Protein 5TK2 (pdb70)

Sequence (347 aa):
KVIEVELNDDYFNPNVITIPINESTTLLLKNKGKSEEHTFTIKKLGIDVVVESGKEKNITVKPKSAGTYELICRRYHLLKKGEGKVIVKAKVIEVELNDDYFNPNVITIPINESTTLLLKNKGKSEEHTFTIKKLGIDVVVESGKEKNITTVKPKSAGTYELICRRYHLLKGEGKVIVKAKVIEVELNDDYFNPNVITIPINESTTLLLKNKGKSEHTFTIKKLGIDVVVEESGKEKNITVKPKSAGTYELICRYHLLKGEGKVIVKAKVIEVELNDDYFNPNVITIPINESTTLLLKNKGKSEHTFTIKKLGIDVVVESGKEKNITVKPKSAGTYELICRYHLLKGEGKVIVK

Foldseek 3Di:
DEDEWEQEVHAIVVQEAEDEAQDKYKYKYAHQYQQKWWWDFPVQPDIGTAHHRGIDIDIGHHHDFDKTWIWTPPDDPPTGGIYTYD/DAEAEWECEVHDIVVQEAEDEAQDKYKYKYAHCYQDWWWWDFPVQPDIGIAHHRGIDIDIGHHHDFDKTWIWTPPDDPPITGIYGYD/DAEAEWECEVHAIVVLEAEDEAQDKYKYKYAHQYQDWWWWDFPVQVDIGIAHHGDIDIDMGHHHDFDKTWIWTPPDDPPTTGIYGYD/DEEAEWECEVHDIVVQEAEDEAQDKYKYKYAYQYQQKWWWDFVVQPDIDIAHHGGIDIDIGHHHDFDKTWIWTPPDDPDTTGIYGYD

Solvent-accessible surface area: 18772 Å² total

B-factor: 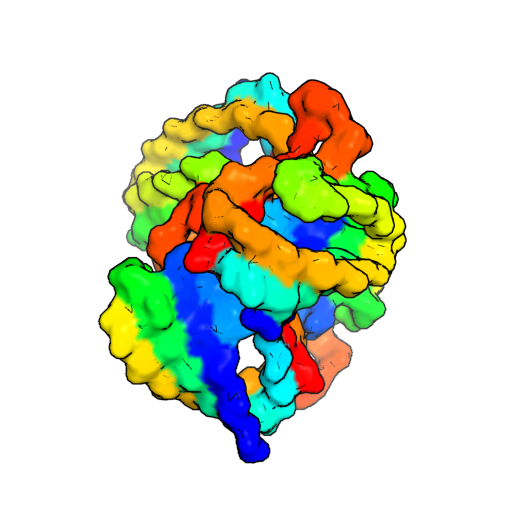mean 21.77, std 8.5, range [4.86, 76.92]

Secondary structure (DSSP, 8-state):
-EEEEEEETTEEESSEEEE-TTS-EEEEEEE-SSS-EEEEEGGGTEEEEE-TT-EEEEEE---S-EEEEEB-SS-SS---EEEEE-/--EEEEEEETTEEESSEEEE-TTS-EEEEEEE-SSS-EEEEEGGGTEEEEE-TT-EEEEEE---S-EEEEEB-SS-SS---EEEEE-/-EEEEEEEETTEEESSEEEE-TTS-EEEEEEE-SSS-EEEEEGGGTEEEEE-TT-EEEEEE---S-EEEEEB-SS-SS---EEEEE-/--EEEEEEETTEEESSEEEE-TTS-EEEEEEE-SSS-EEEEEGGGTEEEEE-TT-EEEEEE---S-EEEEEB-SS-SS---EEEEE-

Radius of gyration: 22.0 Å; Cα contacts (8 Å, |Δi|>4): 933; chains: 4; bounding box: 38×60×55 Å

Nearest PDB structures (foldseek):
  5tk2-assembly3_C  TM=1.006E+00  e=3.592E-17  Bacillus anthracis str. Ames
  4hcf-assembly2_B  TM=9.822E-01  e=1.588E-16  Bacillus anthracis str. Ames
  1iby-assembly1_C  TM=9.133E-01  e=2.620E-07  Nitrosomonas europaea
  4f2f-assembly1_A  TM=8.294E-01  e=5.121E-06  Streptococcus pneumoniae D39
  7paz-assembly1_A  TM=6.916E-01  e=3.865E-05  Alcaligenes faecalis

InterPro domains:
  IPR008972 Cupredoxin [G3DSA:2.60.40.420] (30-129)
  IPR008972 Cupredoxin [SSF49503] (36-129)
  IPR028096 EfeO-type cupredoxin-like domain [PF13473] (20-128)
  IPR050845 Copper-binding electron transfer protein [PTHR38439] (11-89)

Structure (mmCIF, N/CA/C/O backbone):
data_5TK2
#
_entry.id   5TK2
#
_cell.length_a   65.226
_cell.length_b   58.023
_cell.length_c   108.796
_cell.angle_alpha   90.00
_cell.angle_beta   90.00
_cell.angle_gamma   90.00
#
_symmetry.space_group_name_H-M   'C 1 2 1'
#
loop_
_entity.id
_entity.type
_entity.pdbx_description
1 polymer 'Cytochrome B'
2 non-polymer 'CADMIUM ION'
3 non-polymer D-MALATE
4 non-polymer 1,2-ETHANEDIOL
5 non-polymer 'FORMIC ACID'
6 water water
#
loop_
_atom_site.group_PDB
_atom_site.id
_atom_site.type_symbol
_atom_site.label_atom_id
_atom_site.label_alt_id
_atom_site.label_comp_id
_atom_site.label_asym_id
_atom_site.label_entity_id
_atom_site.label_seq_id
_atom_site.pdbx_PDB_ins_code
_atom_site.Cartn_x
_atom_site.Cartn_y
_atom_site.Cartn_z
_atom_site.occupancy
_atom_site.B_iso_or_equiv
_atom_site.auth_seq_id
_atom_site.auth_comp_id
_atom_site.auth_asym_id
_atom_site.auth_atom_id
_atom_site.pdbx_PDB_model_num
ATOM 1 N N . LYS A 1 14 ? 5.625 16.878 0.594 1.00 32.15 42 LYS A N 1
ATOM 2 C CA . LYS A 1 14 ? 5.958 15.425 0.626 1.00 32.12 42 LYS A CA 1
ATOM 3 C C . LYS A 1 14 ? 5.017 14.642 1.537 1.00 27.80 42 LYS A C 1
ATOM 4 O O . LYS A 1 14 ? 4.401 15.189 2.469 1.00 25.47 42 LYS A O 1
ATOM 10 N N . VAL A 1 15 ? 4.925 13.352 1.246 1.00 29.90 43 VAL A N 1
ATOM 11 C CA . VAL A 1 15 ? 3.978 12.465 1.891 1.00 21.92 43 VAL A CA 1
ATOM 12 C C . VAL A 1 15 ? 4.749 11.330 2.551 1.00 22.19 43 VAL A C 1
ATOM 13 O O . VAL A 1 15 ? 5.628 10.724 1.930 1.00 27.13 43 VAL A O 1
ATOM 17 N N . ILE A 1 16 ? 4.419 11.071 3.812 1.00 20.31 44 ILE A N 1
ATOM 18 C CA . ILE A 1 16 ? 4.933 9.918 4.540 1.00 22.90 44 ILE A CA 1
ATOM 19 C C . ILE A 1 16 ? 3.708 9.124 4.978 1.00 22.37 44 ILE A C 1
ATOM 20 O O . ILE A 1 16 ? 2.821 9.667 5.642 1.00 23.75 44 ILE A O 1
ATOM 25 N N . GLU A 1 17 ? 3.635 7.854 4.594 1.00 21.96 45 GLU A N 1
ATOM 26 C CA . GLU A 1 17 ? 2.508 7.007 5.003 1.00 19.92 45 GLU A CA 1
ATOM 27 C C . GLU A 1 17 ? 2.813 6.310 6.311 1.00 17.83 45 GLU A C 1
ATOM 28 O O . GLU A 1 17 ? 3.943 5.870 6.540 1.00 18.64 45 GLU A O 1
ATOM 34 N N . VAL A 1 18 ? 1.791 6.210 7.157 1.00 16.45 46 VAL A N 1
ATOM 35 C CA . VAL A 1 18 ? 1.879 5.461 8.396 1.00 16.43 46 VAL A CA 1
ATOM 36 C C . VAL A 1 18 ? 0.685 4.522 8.480 1.00 13.30 46 VAL A C 1
ATOM 37 O O . VAL A 1 18 ? -0.455 4.946 8.410 1.00 15.32 46 VAL A O 1
ATOM 41 N N . GLU A 1 19 ? 0.981 3.236 8.596 1.00 14.38 47 GLU A N 1
ATOM 42 C CA . GLU A 1 19 ? -0.019 2.211 8.850 1.00 14.92 47 GLU A CA 1
ATOM 43 C C . GLU A 1 19 ? -0.287 2.120 10.365 1.00 15.47 47 GLU A C 1
ATOM 44 O O . GLU A 1 19 ? 0.654 2.065 11.181 1.00 14.95 47 GLU A O 1
ATOM 50 N N . LEU A 1 20 ? -1.568 2.094 10.742 1.00 14.55 48 LEU A N 1
ATOM 51 C CA . LEU A 1 20 ? -1.990 1.732 12.091 1.00 13.31 48 LEU A CA 1
ATOM 52 C C . LEU A 1 20 ? -2.591 0.325 12.027 1.00 13.76 48 LEU A C 1
ATOM 53 O O . LEU A 1 20 ? -3.456 0.063 11.202 1.00 16.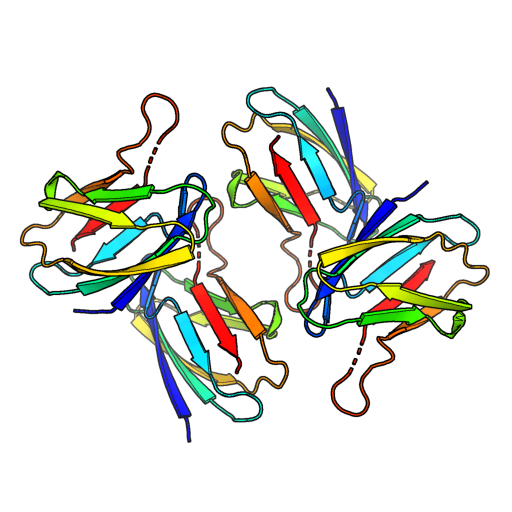24 48 LEU A O 1
ATOM 58 N N . ASN A 1 21 ? -2.126 -0.594 12.860 1.00 15.33 49 ASN A N 1
ATOM 59 C CA . ASN A 1 21 ? -2.722 -1.926 12.857 1.00 14.82 49 ASN A CA 1
ATOM 60 C C . ASN A 1 21 ? -2.858 -2.399 14.292 1.00 15.21 49 ASN A C 1
ATOM 61 O O . ASN A 1 21 ? -2.608 -1.638 15.224 1.00 15.01 49 ASN A O 1
ATOM 66 N N . ASP A 1 22 ? -3.324 -3.622 14.480 1.00 14.84 50 ASP A N 1
ATOM 67 C CA . ASP A 1 22 ? -3.578 -4.130 15.824 1.00 15.25 50 ASP A CA 1
ATOM 68 C C . ASP A 1 22 ? -2.328 -4.861 16.353 1.00 14.98 50 ASP A C 1
ATOM 69 O O . ASP A 1 22 ? -2.080 -5.971 15.928 1.00 18.52 50 ASP A O 1
ATOM 74 N N . ASP A 1 23 ? -1.530 -4.316 17.287 1.00 15.34 51 ASP A N 1
ATOM 75 C CA . ASP A 1 23 ? -1.594 -2.997 17.914 1.00 15.21 51 ASP A CA 1
ATOM 76 C C . ASP A 1 23 ? -0.214 -2.335 17.734 1.00 15.56 51 ASP A C 1
ATOM 77 O O . ASP A 1 23 ? 0.657 -2.406 18.629 1.00 17.07 51 ASP A O 1
ATOM 82 N N . TYR A 1 24 ? 0.006 -1.742 16.561 1.00 14.13 52 TYR A N 1
ATOM 83 C CA . TYR A 1 24 ? 1.287 -1.149 16.249 1.00 14.10 52 TYR A CA 1
ATOM 84 C C . TYR A 1 24 ? 1.191 -0.087 15.163 1.00 14.64 52 TYR A C 1
ATOM 85 O O . TYR A 1 24 ? 0.219 -0.037 14.404 1.00 15.37 52 TYR A O 1
ATOM 94 N N . PHE A 1 25 ? 2.241 0.724 15.078 1.00 13.69 53 PHE A N 1
ATOM 95 C CA . PHE A 1 25 ? 2.426 1.695 14.003 1.00 14.40 53 PHE A CA 1
ATOM 96 C C . PHE A 1 25 ? 3.516 1.174 13.083 1.00 14.43 53 PHE A C 1
ATOM 97 O O . PHE A 1 25 ? 4.527 0.627 13.538 1.00 14.57 53 PHE A O 1
ATOM 105 N N . ASN A 1 26 ? 3.317 1.343 11.787 1.00 14.77 54 ASN A N 1
ATOM 106 C CA . ASN A 1 26 ? 4.269 0.885 10.782 1.00 14.60 54 ASN A CA 1
ATOM 107 C C . ASN A 1 26 ? 4.401 1.932 9.684 1.00 15.15 54 ASN A C 1
ATOM 108 O O . ASN A 1 26 ? 3.450 2.139 8.949 1.00 19.31 54 ASN A O 1
ATOM 113 N N . PRO A 1 27 ? 5.554 2.617 9.593 1.00 15.35 55 PRO A N 1
ATOM 114 C CA . PRO A 1 27 ? 6.762 2.466 10.426 1.00 16.05 55 PRO A CA 1
ATOM 115 C C . PRO A 1 27 ? 6.571 2.878 11.879 1.00 15.69 55 PRO A C 1
ATOM 116 O O . PRO A 1 27 ? 5.739 3.734 12.183 1.00 16.38 55 PRO A O 1
ATOM 120 N N . ASN A 1 28 ? 7.355 2.282 12.768 1.00 16.32 56 ASN A N 1
ATOM 121 C CA . ASN A 1 28 ? 7.325 2.702 14.168 1.00 15.34 56 ASN A CA 1
ATOM 122 C C . ASN A 1 28 ? 8.297 3.821 14.532 1.00 15.89 56 ASN A C 1
ATOM 123 O O . ASN A 1 28 ? 8.266 4.311 15.651 1.00 17.46 56 ASN A O 1
ATOM 128 N N . VAL A 1 29 ? 9.128 4.221 13.574 1.00 16.46 57 VAL A N 1
ATOM 129 C CA . VAL A 1 29 ? 9.945 5.422 13.663 1.00 16.51 57 VAL A CA 1
ATOM 130 C C . VAL A 1 29 ? 9.816 6.179 12.358 1.00 16.23 57 VAL A C 1
ATOM 131 O O . VAL A 1 29 ? 10.143 5.648 11.292 1.00 21.10 57 VAL A O 1
ATOM 135 N N . ILE A 1 30 ? 9.327 7.408 12.464 1.00 16.99 58 ILE A N 1
ATOM 136 C CA . ILE A 1 30 ? 9.163 8.316 11.340 1.00 20.62 58 ILE A CA 1
ATOM 137 C C . ILE A 1 30 ? 10.075 9.513 11.505 1.00 17.05 58 ILE A C 1
ATOM 138 O O . ILE A 1 30 ? 10.299 9.969 12.609 1.00 19.68 58 ILE A O 1
ATOM 143 N N . THR A 1 31 ? 10.534 10.058 10.387 1.00 18.49 59 THR A N 1
ATOM 144 C CA . THR A 1 31 ? 11.366 11.245 10.401 1.00 20.25 59 THR A CA 1
ATOM 145 C C . THR A 1 31 ? 10.754 12.279 9.486 1.00 21.93 59 THR A C 1
ATOM 146 O O . THR A 1 31 ? 10.542 12.005 8.301 1.00 21.58 59 THR A O 1
ATOM 150 N N . ILE A 1 32 ? 10.493 13.469 10.025 1.00 22.38 60 ILE A N 1
ATOM 151 C CA . ILE A 1 32 ? 9.852 14.528 9.254 1.00 21.91 60 ILE A CA 1
ATOM 152 C C . ILE A 1 32 ? 10.715 15.793 9.258 1.00 20.33 60 ILE A C 1
ATOM 153 O O . ILE A 1 32 ? 11.378 16.102 10.261 1.00 20.42 60 ILE A O 1
ATOM 158 N N . PRO A 1 33 ? 10.734 16.513 8.126 1.00 25.44 61 PRO A N 1
ATOM 159 C CA . PRO A 1 33 ? 11.515 17.742 8.029 1.00 27.38 61 PRO A CA 1
ATOM 160 C C . PRO A 1 33 ? 10.975 18.877 8.879 1.00 24.89 61 PRO A C 1
ATOM 161 O O . PRO A 1 33 ? 9.763 19.081 8.957 1.00 27.89 61 PRO A O 1
ATOM 165 N N . ILE A 1 34 ? 11.891 19.609 9.504 1.00 29.14 62 ILE A N 1
ATOM 166 C CA . ILE A 1 34 ? 11.551 20.783 10.283 1.00 27.00 62 ILE A CA 1
ATOM 167 C C . ILE A 1 34 ? 11.155 21.929 9.347 1.00 28.07 62 ILE A C 1
ATOM 168 O O . ILE A 1 34 ? 11.683 22.042 8.239 1.00 31.24 62 ILE A O 1
ATOM 173 N N . ASN A 1 35 ? 10.206 22.756 9.789 1.00 32.39 63 ASN A N 1
ATOM 174 C CA . ASN A 1 35 ? 9.799 23.988 9.073 1.00 28.46 63 ASN A CA 1
ATOM 175 C C . ASN A 1 35 ? 9.289 23.800 7.621 1.00 26.80 63 ASN A C 1
ATOM 176 O O . ASN A 1 35 ? 9.440 24.643 6.770 1.00 47.18 63 ASN A O 1
ATOM 181 N N . GLU A 1 36 ? 8.679 22.633 7.409 1.00 29.39 64 GLU A N 1
ATOM 182 C CA . GLU A 1 36 ? 8.051 22.274 6.145 1.00 32.85 64 GLU A CA 1
ATOM 183 C C . GLU A 1 36 ? 6.799 21.481 6.475 1.00 28.77 64 GLU A C 1
ATOM 184 O O . GLU A 1 36 ? 6.741 20.792 7.498 1.00 28.51 64 GLU A O 1
ATOM 190 N N . SER A 1 37 ? 5.802 21.570 5.606 1.00 29.32 65 SER A N 1
ATOM 191 C CA . SER A 1 37 ? 4.585 20.800 5.787 1.00 29.23 65 SER A CA 1
ATOM 192 C C . SER A 1 37 ? 4.809 19.408 5.230 1.00 31.97 65 SER A C 1
ATOM 193 O O . SER A 1 37 ? 5.113 19.252 4.048 1.00 36.45 65 SER A O 1
ATOM 196 N N . THR A 1 38 ? 4.686 18.406 6.095 1.00 30.12 66 THR A N 1
ATOM 197 C CA . THR A 1 38 ? 4.703 17.016 5.676 1.00 29.73 66 THR A CA 1
ATOM 198 C C . THR A 1 38 ? 3.293 16.470 5.823 1.00 29.34 66 THR A C 1
ATOM 199 O O . THR A 1 38 ? 2.657 16.669 6.855 1.00 32.58 66 THR A O 1
ATOM 203 N N . THR A 1 39 ? 2.805 15.792 4.786 1.00 27.19 67 THR A N 1
ATOM 204 C CA . THR A 1 39 ? 1.494 15.173 4.842 1.00 24.65 67 THR A CA 1
ATOM 205 C C . THR A 1 39 ? 1.682 13.741 5.302 1.00 21.26 67 THR A C 1
ATOM 206 O O . THR A 1 39 ? 2.444 12.982 4.687 1.00 21.69 67 THR A O 1
ATOM 210 N N . LEU A 1 40 ? 1.013 13.399 6.404 1.00 21.68 68 LEU A N 1
ATOM 211 C CA . LEU A 1 40 ? 0.974 12.040 6.924 1.00 21.36 68 LEU A CA 1
ATOM 212 C C . LEU A 1 40 ? -0.317 11.375 6.492 1.00 21.12 68 LEU A C 1
ATOM 213 O O . LEU A 1 40 ? -1.406 11.818 6.856 1.00 23.27 68 LEU A O 1
ATOM 218 N N . LEU A 1 41 ? -0.190 10.319 5.701 1.00 19.65 69 LEU A N 1
ATOM 219 C CA . LEU A 1 41 ? -1.343 9.549 5.255 1.00 18.86 69 LEU A CA 1
ATOM 220 C C . LEU A 1 41 ? -1.509 8.356 6.190 1.00 18.07 69 LEU A C 1
ATOM 221 O O . LEU A 1 41 ? -0.718 7.418 6.155 1.00 18.66 69 LEU A O 1
ATOM 226 N N . LEU A 1 42 ? -2.529 8.435 7.042 1.00 16.73 70 LEU A N 1
ATOM 227 C CA . LEU A 1 42 ? -2.761 7.467 8.113 1.00 17.21 70 LEU A CA 1
ATOM 228 C C . LEU A 1 42 ? -3.755 6.413 7.659 1.00 17.14 70 LEU A C 1
ATOM 229 O O . LEU A 1 42 ? -4.862 6.760 7.268 1.00 23.07 70 LEU A O 1
ATOM 234 N N . LYS A 1 43 ? -3.364 5.144 7.682 1.00 16.39 71 LYS A N 1
ATOM 235 C CA . LYS A 1 43 ? -4.234 4.077 7.193 1.00 17.75 71 LYS A CA 1
ATOM 236 C C . LYS A 1 43 ? -4.441 3.044 8.281 1.00 17.16 71 LYS A C 1
ATOM 237 O O . LYS A 1 43 ? -3.471 2.382 8.676 1.00 16.29 71 LYS A O 1
ATOM 243 N N . ASN A 1 44 ? -5.676 2.910 8.773 1.00 17.40 72 ASN A N 1
ATOM 244 C CA . ASN A 1 44 ? -5.969 1.894 9.788 1.00 16.28 72 ASN A CA 1
ATOM 245 C C . ASN A 1 44 ? -6.390 0.581 9.138 1.00 16.99 72 ASN A C 1
ATOM 246 O O . ASN A 1 44 ? -7.562 0.368 8.795 1.00 18.15 72 ASN A O 1
ATOM 251 N N . LYS A 1 45 ? -5.394 -0.292 8.990 1.00 17.89 73 LYS A N 1
ATOM 252 C CA . LYS A 1 45 ? -5.539 -1.611 8.385 1.00 18.19 73 LYS A CA 1
ATOM 253 C C . LYS A 1 45 ? -5.855 -2.722 9.382 1.00 19.41 73 LYS A C 1
ATOM 254 O O . LYS A 1 45 ? -5.993 -3.876 8.985 1.00 25.58 73 LYS A O 1
ATOM 260 N N . GLY A 1 46 ? -5.993 -2.373 10.664 1.00 18.45 74 GLY A N 1
ATOM 261 C CA . GLY A 1 46 ? -6.437 -3.326 11.673 1.00 20.17 74 GLY A CA 1
ATOM 262 C C . GLY A 1 46 ? -7.943 -3.424 11.759 1.00 18.26 74 GLY A C 1
ATOM 263 O O . GLY A 1 46 ? -8.665 -2.743 11.029 1.00 18.90 74 GLY A O 1
ATOM 264 N N . LYS A 1 47 ? -8.407 -4.278 12.668 1.00 18.15 75 LYS A N 1
ATOM 265 C CA . LYS A 1 47 ? -9.830 -4.517 12.891 1.00 20.08 75 LYS A CA 1
ATOM 266 C C . LYS A 1 47 ? -10.381 -3.668 14.038 1.00 16.53 75 LYS A C 1
ATOM 267 O O . LYS A 1 47 ? -11.595 -3.537 14.180 1.00 18.20 75 LYS A O 1
ATOM 273 N N . SER A 1 48 ? -9.489 -3.103 14.855 1.00 16.67 76 SER A N 1
ATOM 274 C CA . SER A 1 48 ? -9.869 -2.239 15.966 1.00 15.72 76 SER A CA 1
ATOM 275 C C . SER A 1 48 ? -9.741 -0.776 15.586 1.00 14.99 76 SER A C 1
ATOM 276 O O . SER A 1 48 ? -9.035 -0.431 14.644 1.00 16.30 76 SER A O 1
ATOM 279 N N A GLU A 1 49 ? -10.445 0.074 16.322 0.60 15.40 77 GLU A N 1
ATOM 280 N N B GLU A 1 49 ? -10.450 0.083 16.312 0.40 15.45 77 GLU A N 1
ATOM 281 C CA A GLU A 1 49 ? -10.237 1.516 16.259 0.60 15.13 77 GLU A CA 1
ATOM 282 C CA B GLU A 1 49 ? -10.226 1.520 16.233 0.40 15.28 77 GLU A CA 1
ATOM 283 C C A GLU A 1 49 ? -8.868 1.856 16.847 0.60 14.99 77 GLU A C 1
ATOM 284 C C B GLU A 1 49 ? -8.875 1.863 16.849 0.40 15.00 77 GLU A C 1
ATOM 285 O O A GLU A 1 49 ? -8.429 1.209 17.805 0.60 16.58 77 GLU A O 1
ATOM 286 O O B GLU A 1 49 ? -8.452 1.224 17.815 0.40 16.56 77 GLU A O 1
ATOM 297 N N . HIS A 1 50 ? -8.209 2.874 16.300 1.00 13.74 78 HIS A N 1
ATOM 298 C CA . HIS A 1 50 ? -6.930 3.349 16.845 1.00 12.06 78 HIS A CA 1
ATOM 299 C C . HIS A 1 50 ? -6.867 4.872 16.808 1.00 13.16 78 HIS A C 1
ATOM 300 O O . HIS A 1 50 ? -7.662 5.536 16.125 1.00 15.16 78 HIS A O 1
ATOM 307 N N . THR A 1 51 ? -5.905 5.413 17.552 1.00 14.71 79 THR A N 1
ATOM 308 C CA . THR A 1 51 ? -5.551 6.817 17.463 1.00 13.14 79 THR A CA 1
ATOM 309 C C . THR A 1 51 ? -4.104 7.010 17.041 1.00 13.12 79 THR A C 1
ATOM 310 O O . THR A 1 51 ? -3.268 6.099 17.164 1.00 11.50 79 THR A O 1
ATOM 314 N N . PHE A 1 52 ? -3.847 8.197 16.487 1.00 12.21 80 PHE A N 1
ATOM 315 C CA . PHE A 1 52 ? -2.505 8.652 16.111 1.00 13.10 80 PHE A CA 1
ATOM 316 C C . PHE A 1 52 ? -2.265 9.945 16.882 1.00 12.46 80 PHE A C 1
ATOM 317 O O . PHE A 1 52 ? -2.797 10.995 16.530 1.00 14.13 80 PHE A O 1
ATOM 325 N N . THR A 1 53 ? -1.545 9.825 18.000 1.00 12.41 81 THR A N 1
ATOM 326 C CA . THR A 1 53 ? -1.439 10.884 18.996 1.00 12.40 81 THR A CA 1
ATOM 327 C C . THR A 1 53 ? 0.027 11.222 19.289 1.00 11.90 81 THR A C 1
ATOM 328 O O . THR A 1 53 ? 0.810 10.329 19.636 1.00 14.54 81 THR A O 1
ATOM 332 N N . ILE A 1 54 ? 0.395 12.489 19.081 1.00 12.80 82 ILE A N 1
ATOM 333 C CA . ILE A 1 54 ? 1.755 12.986 19.304 1.00 13.09 82 ILE A CA 1
ATOM 334 C C . ILE A 1 54 ? 1.589 14.223 20.171 1.00 13.34 82 ILE A C 1
ATOM 335 O O . ILE A 1 54 ? 1.413 15.315 19.669 1.00 15.25 82 ILE A O 1
ATOM 340 N N . LYS A 1 55 ? 1.573 14.009 21.489 1.00 13.44 83 LYS A N 1
ATOM 341 C CA . LYS A 1 55 ? 1.193 15.048 22.420 1.00 14.43 83 LYS A CA 1
ATOM 342 C C . LYS A 1 55 ? 2.018 16.311 22.285 1.00 14.80 83 LYS A C 1
ATOM 343 O O . LYS A 1 55 ? 1.468 17.412 22.291 1.00 16.28 83 LYS A O 1
ATOM 349 N N . LYS A 1 56 ? 3.334 16.170 22.192 1.00 17.77 84 LYS A N 1
ATOM 350 C CA . LYS A 1 56 ? 4.208 17.347 22.129 1.00 17.86 84 LYS A CA 1
ATOM 351 C C . LYS A 1 56 ? 4.128 18.131 20.814 1.00 18.13 84 LYS A C 1
ATOM 352 O O . LYS A 1 56 ? 4.618 19.258 20.747 1.00 20.77 84 LYS A O 1
ATOM 358 N N . LEU A 1 57 ? 3.537 17.529 19.781 1.00 17.94 85 LEU A N 1
ATOM 359 C CA . LEU A 1 57 ? 3.253 18.218 18.529 1.00 16.76 85 LEU A CA 1
ATOM 360 C C . LEU A 1 57 ? 1.767 18.592 18.385 1.00 16.81 85 LEU A C 1
ATOM 361 O O . LEU A 1 57 ? 1.351 19.104 17.348 1.00 19.91 85 LEU A O 1
ATOM 366 N N . GLY A 1 58 ? 0.981 18.374 19.435 1.00 15.75 86 GLY A N 1
ATOM 367 C CA . GLY A 1 58 ? -0.444 18.740 19.420 1.00 16.15 86 GLY A CA 1
ATOM 368 C C . GLY A 1 58 ? -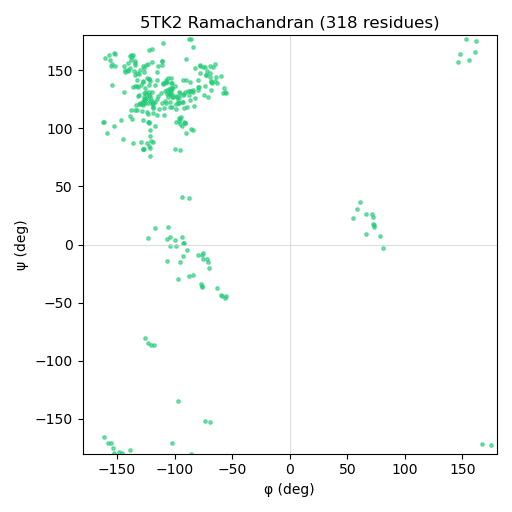1.297 17.954 18.443 1.00 14.14 86 GLY A C 1
ATOM 369 O O . GLY A 1 58 ? -2.318 18.443 17.971 1.00 15.29 86 GLY A O 1
ATOM 370 N N . ILE A 1 59 ? -0.857 16.743 18.131 1.00 14.90 87 ILE A N 1
ATOM 371 C CA . ILE A 1 59 ? -1.530 15.894 17.149 1.00 14.18 87 ILE A CA 1
ATOM 372 C C . ILE A 1 59 ? -2.315 14.797 17.878 1.00 14.40 87 ILE A C 1
ATOM 373 O O . ILE A 1 59 ? -1.777 14.137 18.781 1.00 13.79 87 ILE A O 1
ATOM 378 N N . ASP A 1 60 ? -3.597 14.642 17.530 1.00 13.72 88 ASP A N 1
ATOM 379 C CA . ASP A 1 60 ? -4.420 13.601 18.130 1.00 13.08 88 ASP A CA 1
ATOM 380 C C . ASP A 1 60 ? -5.599 13.311 17.205 1.00 12.29 88 ASP A C 1
ATOM 381 O O . ASP A 1 60 ? -6.602 14.018 17.214 1.00 14.09 88 ASP A O 1
ATOM 386 N N . VAL A 1 61 ? -5.431 12.279 16.389 1.00 14.89 89 VAL A N 1
ATOM 387 C CA . VAL A 1 61 ? -6.353 11.888 15.342 1.00 14.42 89 VAL A CA 1
ATOM 388 C C . VAL A 1 61 ? -6.927 10.512 15.672 1.00 14.20 89 VAL A C 1
ATOM 389 O O . VAL A 1 61 ? -6.210 9.631 16.121 1.00 16.50 89 VAL A O 1
ATOM 393 N N . VAL A 1 62 ? -8.211 10.333 15.377 1.00 16.89 90 VAL A N 1
ATOM 394 C CA . VAL A 1 62 ? -8.880 9.042 15.481 1.00 15.02 90 VAL A CA 1
ATOM 395 C C . VAL A 1 62 ? -9.034 8.448 14.076 1.00 16.51 90 VAL A C 1
ATOM 396 O O . VAL A 1 62 ? -9.409 9.178 13.166 1.00 18.74 90 VAL A O 1
ATOM 400 N N . VAL A 1 63 ? -8.737 7.155 13.894 1.00 14.75 91 VAL A N 1
ATOM 401 C CA . VAL A 1 63 ? -8.868 6.503 12.582 1.00 15.08 91 VAL A CA 1
ATOM 402 C C . VAL A 1 63 ? -9.646 5.205 12.734 1.00 16.12 91 VAL A C 1
ATOM 403 O O . VAL A 1 63 ? -9.257 4.300 13.472 1.00 15.06 91 VAL A O 1
ATOM 407 N N . GLU A 1 64 ? -10.763 5.116 12.027 1.00 17.88 92 GLU A N 1
ATOM 408 C CA . GLU A 1 64 ? -11.575 3.917 12.057 1.00 15.93 92 GLU A CA 1
ATOM 409 C C . GLU A 1 64 ? -10.943 2.764 11.270 1.00 16.69 92 GLU A C 1
ATOM 410 O O . GLU A 1 64 ? -10.184 2.978 10.323 1.00 18.33 92 GLU A O 1
ATOM 416 N N . SER A 1 65 ? -11.267 1.540 11.669 1.00 18.06 93 SER A N 1
ATOM 417 C CA . SER A 1 65 ? -10.756 0.361 10.977 1.00 19.66 93 SER A CA 1
ATOM 418 C C . SER A 1 65 ? -11.145 0.369 9.505 1.00 21.37 93 SER A C 1
ATOM 419 O O . SER A 1 65 ? -12.314 0.542 9.178 1.00 20.61 93 SER A O 1
ATOM 422 N N . GLY A 1 66 ? -10.155 0.142 8.649 1.00 22.29 94 GLY A N 1
ATOM 423 C CA . GLY A 1 66 ? -10.341 0.115 7.207 1.00 23.40 94 GLY A CA 1
ATOM 424 C C . GLY A 1 66 ? -10.551 1.486 6.594 1.00 22.49 94 GLY A C 1
ATOM 425 O O . GLY A 1 66 ? -11.010 1.596 5.456 1.00 23.95 94 GLY A O 1
ATOM 426 N N . LYS A 1 67 ? -10.204 2.533 7.345 1.00 21.85 95 LYS A N 1
ATOM 427 C CA . LYS A 1 67 ? -10.276 3.908 6.866 1.00 18.09 95 LYS A CA 1
ATOM 428 C C . LYS A 1 67 ? -8.915 4.594 6.889 1.00 17.60 95 LYS A C 1
ATOM 429 O O . LYS A 1 67 ? -7.947 4.074 7.450 1.00 18.98 95 LYS A O 1
ATOM 435 N N . GLU A 1 68 ? -8.870 5.760 6.244 1.00 19.41 96 GLU A N 1
ATOM 436 C CA . GLU A 1 68 ? -7.674 6.565 6.168 1.00 21.51 96 GLU A CA 1
ATOM 437 C C . GLU A 1 68 ? -7.975 8.051 6.301 1.00 20.14 96 GLU A C 1
ATOM 438 O O . GLU A 1 68 ? -9.048 8.538 5.921 1.00 23.58 96 GLU A O 1
ATOM 444 N N . LYS A 1 69 ? -7.005 8.764 6.860 1.00 24.56 97 LYS A N 1
ATOM 445 C CA . LYS A 1 69 ? -7.077 10.200 7.028 1.00 23.68 97 LYS A CA 1
ATOM 446 C C . LYS A 1 69 ? -5.705 10.743 6.726 1.00 21.91 97 LYS A C 1
ATOM 447 O O . LYS A 1 69 ? -4.708 10.067 6.950 1.00 25.78 97 LYS A O 1
ATOM 453 N N . ASN A 1 70 ? -5.640 11.967 6.230 1.00 20.87 98 ASN A N 1
ATOM 454 C CA . ASN A 1 70 ? -4.364 12.634 6.132 1.00 23.76 98 ASN A CA 1
ATOM 455 C C . ASN A 1 70 ? -4.366 13.939 6.895 1.00 22.02 98 ASN A C 1
ATOM 456 O O . ASN A 1 70 ? -5.368 14.673 6.927 1.00 28.03 98 ASN A O 1
ATOM 461 N N . ILE A 1 71 ? -3.227 14.199 7.512 1.00 20.67 99 ILE A N 1
ATOM 462 C CA . ILE A 1 71 ? -2.981 15.421 8.252 1.00 24.44 99 ILE A CA 1
ATOM 463 C C . ILE A 1 71 ? -1.689 16.006 7.721 1.00 24.09 99 ILE A C 1
ATOM 464 O O . ILE A 1 71 ? -0.844 15.277 7.202 1.00 24.20 99 ILE A O 1
ATOM 469 N N . THR A 1 72 ? -1.553 17.320 7.836 1.00 24.61 100 THR A N 1
ATOM 470 C CA . THR A 1 72 ? -0.366 18.004 7.365 1.00 25.69 100 THR A CA 1
ATOM 471 C C . THR A 1 72 ? 0.265 18.731 8.548 1.00 25.03 100 THR A C 1
ATOM 472 O O . THR A 1 72 ? -0.414 19.472 9.271 1.00 30.27 100 THR A O 1
ATOM 476 N N . VAL A 1 73 ? 1.555 18.495 8.764 1.00 27.36 101 VAL A N 1
ATOM 477 C CA . VAL A 1 73 ? 2.239 19.023 9.942 1.00 25.59 101 VAL A CA 1
ATOM 478 C C . VAL A 1 73 ? 3.502 19.789 9.560 1.00 28.68 101 VAL A C 1
ATOM 479 O O . VAL A 1 73 ? 4.242 19.382 8.665 1.00 30.95 101 VAL A O 1
ATOM 483 N N . LYS A 1 74 ? 3.724 20.906 10.246 1.00 28.06 102 LYS A N 1
ATOM 484 C CA . LYS A 1 74 ? 4.863 21.775 9.985 1.00 26.56 102 LYS A CA 1
ATOM 485 C C . LYS A 1 74 ? 5.615 22.038 11.287 1.00 27.40 102 LYS A C 1
ATOM 486 O O . LYS A 1 74 ? 5.425 23.083 11.908 1.00 32.57 102 LYS A O 1
ATOM 492 N N . PRO A 1 75 ? 6.488 21.097 11.693 1.00 27.55 103 PRO A N 1
ATOM 493 C CA . PRO A 1 75 ? 7.164 21.226 12.984 1.00 25.89 103 PRO A CA 1
ATOM 494 C C . PRO A 1 75 ? 8.238 22.307 12.971 1.00 23.30 103 PRO A C 1
ATOM 495 O O . PRO A 1 75 ? 8.901 22.515 11.954 1.00 29.80 103 PRO A O 1
ATOM 499 N N . LYS A 1 76 ? 8.393 22.982 14.112 1.00 28.61 104 LYS A N 1
ATOM 500 C CA . LYS A 1 76 ? 9.286 24.137 14.240 1.00 25.99 104 LYS A CA 1
ATOM 501 C C . LYS A 1 76 ? 10.572 23.841 15.023 1.00 23.22 104 LYS A C 1
ATOM 502 O O . LYS A 1 76 ? 11.520 24.638 14.973 1.00 27.09 104 LYS A O 1
ATOM 508 N N . SER A 1 77 ? 10.612 22.707 15.737 1.00 24.90 105 SER A N 1
ATOM 509 C CA . SER A 1 77 ? 11.749 22.360 16.606 1.00 20.07 105 SER A CA 1
ATOM 510 C C . SER A 1 77 ? 12.251 20.945 16.396 1.00 17.86 105 SER A C 1
ATOM 511 O O . SER A 1 77 ? 11.460 20.001 16.334 1.00 20.15 105 SER A O 1
ATOM 514 N N . ALA A 1 78 ? 13.573 20.812 16.339 1.00 20.88 106 ALA A N 1
ATOM 515 C CA . ALA A 1 78 ? 14.233 19.518 16.282 1.00 20.39 106 ALA A CA 1
ATOM 516 C C . ALA A 1 78 ? 13.965 18.738 17.557 1.00 20.15 106 ALA A C 1
ATOM 517 O O . ALA A 1 78 ? 13.895 19.312 18.649 1.00 21.77 106 ALA A O 1
ATOM 519 N N . GLY A 1 79 ? 13.820 17.430 17.418 1.00 16.59 107 GLY A N 1
ATOM 520 C CA . GLY A 1 79 ? 13.643 16.576 18.578 1.00 17.46 107 GLY A CA 1
ATOM 521 C C . GLY A 1 79 ? 13.072 15.229 18.239 1.00 16.43 107 GLY A C 1
ATOM 522 O O . GLY A 1 79 ? 12.751 14.963 17.095 1.00 17.02 107 GLY A O 1
ATOM 523 N N . THR A 1 80 ? 12.976 14.372 19.248 1.00 16.63 108 THR A N 1
ATOM 524 C CA . THR A 1 80 ? 12.305 13.084 19.125 1.00 17.33 108 THR A CA 1
ATOM 525 C C . THR A 1 80 ? 11.074 13.055 20.025 1.00 18.45 108 THR A C 1
ATOM 526 O O . THR A 1 80 ? 11.154 13.333 21.228 1.00 21.49 108 THR A O 1
ATOM 530 N N . TYR A 1 81 ? 9.923 12.751 19.428 1.00 18.69 109 TYR A N 1
ATOM 531 C CA . TYR A 1 81 ? 8.641 12.860 20.114 1.00 16.51 109 TYR A CA 1
ATOM 532 C C . TYR A 1 81 ? 7.884 11.533 20.146 1.00 16.68 109 TYR A C 1
ATOM 533 O O . TYR A 1 81 ? 7.922 10.750 19.189 1.00 18.72 109 TYR A O 1
ATOM 542 N N . GLU A 1 82 ? 7.214 11.294 21.271 1.00 15.54 110 GLU A N 1
ATOM 543 C CA . GLU A 1 82 ? 6.454 10.076 21.495 1.00 15.17 110 GLU A CA 1
ATOM 544 C C . GLU A 1 82 ? 5.196 10.059 20.636 1.00 14.31 110 GLU A C 1
ATOM 545 O O . GLU A 1 82 ? 4.380 10.994 20.695 1.00 14.78 110 GLU A O 1
ATOM 551 N N . LEU A 1 83 ? 5.036 8.974 19.883 1.00 14.70 111 LEU A N 1
ATOM 552 C CA . LEU A 1 83 ? 3.781 8.666 19.192 1.00 13.08 111 LEU A CA 1
ATOM 553 C C . LEU A 1 83 ? 3.072 7.540 19.949 1.00 13.04 111 LEU A C 1
ATOM 554 O O . LEU A 1 83 ? 3.696 6.523 20.242 1.00 14.42 111 LEU A O 1
ATOM 559 N N . ILE A 1 84 ? 1.788 7.729 20.259 1.00 12.04 112 ILE A N 1
ATOM 560 C CA . ILE A 1 84 ? 1.004 6.699 20.921 1.00 12.41 112 ILE A CA 1
ATOM 561 C C . ILE A 1 84 ? -0.382 6.562 20.323 1.00 12.71 112 ILE A C 1
ATOM 562 O O . ILE A 1 84 ? -0.877 7.460 19.632 1.00 11.60 112 ILE A O 1
ATOM 567 N N . CYS A 1 85 ? -0.999 5.419 20.597 1.00 12.03 113 CYS A N 1
ATOM 568 C CA . CYS A 1 85 ? -2.452 5.273 20.533 1.00 11.33 113 CYS A CA 1
ATOM 569 C C . CYS A 1 85 ? -2.979 5.376 21.953 1.00 10.21 113 CYS A C 1
ATOM 570 O O . CYS A 1 85 ? -2.433 4.761 22.852 1.00 11.34 113 CYS A O 1
ATOM 573 N N A ARG A 1 86 ? -4.058 6.123 22.151 0.33 11.32 114 ARG A N 1
ATOM 574 N N B ARG A 1 86 ? -4.058 6.145 22.134 0.67 10.68 114 ARG A N 1
ATOM 575 C CA A ARG A 1 86 ? -4.602 6.319 23.491 0.33 12.19 114 ARG A CA 1
ATOM 576 C CA B ARG A 1 86 ? -4.683 6.354 23.451 0.67 11.08 114 ARG A CA 1
ATOM 577 C C A ARG A 1 86 ? -5.347 5.130 24.093 0.33 12.73 114 ARG A C 1
ATOM 578 C C B ARG A 1 86 ? -5.388 5.154 24.073 0.67 12.38 114 ARG A C 1
ATOM 579 O O A ARG A 1 86 ? -5.550 5.086 25.305 0.33 15.10 114 ARG A O 1
ATOM 580 O O B ARG A 1 86 ? -5.621 5.134 25.281 0.67 14.57 114 ARG A O 1
ATOM 595 N N . TYR A 1 87 ? -5.733 4.159 23.274 1.00 12.37 115 TYR A N 1
ATOM 596 C CA . TYR A 1 87 ? -6.590 3.056 23.730 1.00 12.74 115 TYR A CA 1
ATOM 597 C C . TYR A 1 87 ? -5.837 1.860 24.356 1.00 11.67 115 TYR A C 1
ATOM 598 O O . TYR A 1 87 ? -6.194 0.700 24.124 1.00 13.14 115 TYR A O 1
ATOM 607 N N . HIS A 1 88 ? -4.822 2.166 25.160 1.00 12.80 116 HIS A N 1
ATOM 608 C CA . HIS A 1 88 ? -3.995 1.151 25.812 1.00 13.12 116 HIS A CA 1
ATOM 609 C C . HIS A 1 88 ? -3.445 1.696 27.111 1.00 13.62 116 HIS A C 1
ATOM 610 O O . HIS A 1 88 ? -3.271 2.903 27.234 1.00 14.01 116 HIS A O 1
ATOM 617 N N . LEU A 1 89 ? -3.154 0.793 28.048 1.00 13.74 117 LEU A N 1
ATOM 618 C CA . LEU A 1 89 ? -2.463 1.131 29.290 1.00 13.32 117 LEU A CA 1
ATOM 619 C C . LEU A 1 89 ? -1.140 0.374 29.337 1.00 13.09 117 LEU A C 1
ATOM 620 O O . LEU A 1 89 ? -0.119 0.888 28.870 1.00 17.60 117 LEU A O 1
ATOM 625 N N . LEU A 1 90 ? -1.172 -0.858 29.836 1.00 13.98 118 LEU A N 1
ATOM 626 C CA . LEU A 1 90 ? 0.032 -1.680 30.033 1.00 15.08 118 LEU A CA 1
ATOM 627 C C . LEU A 1 90 ? 0.586 -2.271 28.740 1.00 16.29 118 LEU A C 1
ATOM 628 O O . LEU A 1 90 ? 1.811 -2.407 28.597 1.00 20.90 118 LEU A O 1
ATOM 633 N N A LYS A 1 91 ? -0.289 -2.679 27.820 0.50 17.69 119 LYS A N 1
ATOM 634 N N B LYS A 1 91 ? -0.310 -2.622 27.818 0.50 17.46 119 LYS A N 1
ATOM 635 C CA A LYS A 1 91 ? 0.176 -3.195 26.524 0.50 18.59 119 LYS A CA 1
ATOM 636 C CA B LYS A 1 91 ? 0.080 -3.170 26.521 0.50 18.11 119 LYS A CA 1
ATOM 637 C C A LYS A 1 91 ? 0.071 -2.076 25.495 0.50 17.87 119 LYS A C 1
ATOM 638 C C B LYS A 1 91 ? 0.044 -2.043 25.501 0.50 17.91 119 LYS A C 1
ATOM 639 O O A LYS A 1 91 ? -0.875 -2.000 24.711 0.50 20.89 119 LYS A O 1
ATOM 640 O O B LYS A 1 91 ? -0.896 -1.931 24.714 0.50 20.87 119 LYS A O 1
ATOM 651 N N . GLY A 1 92 ? 1.066 -1.198 25.540 1.00 17.55 120 GLY A N 1
ATOM 652 C CA . GLY A 1 92 ? 1.101 0.010 24.743 1.00 19.11 120 GLY A CA 1
ATOM 653 C C . GLY A 1 92 ? 1.337 -0.188 23.254 1.00 17.42 120 GLY A C 1
ATOM 654 O O . GLY A 1 92 ? 1.820 -1.236 22.799 1.00 18.32 120 GLY A O 1
ATOM 663 N N . GLU A 1 94 ? 3.104 2.151 20.478 1.00 16.93 122 GLU A N 1
ATOM 664 C CA . GLU A 1 94 ? 3.880 3.370 20.368 1.00 15.85 122 GLU A CA 1
ATOM 665 C C . GLU A 1 94 ? 4.882 3.392 19.226 1.00 14.91 122 GLU A C 1
ATOM 666 O O . GLU A 1 94 ? 5.210 2.370 18.624 1.00 16.89 122 GLU A O 1
ATOM 672 N N . GLY A 1 95 ? 5.335 4.600 18.929 1.00 16.78 123 GLY A N 1
ATOM 673 C CA . GLY A 1 95 ? 6.344 4.854 17.918 1.00 15.49 123 GLY A CA 1
ATOM 674 C C . GLY A 1 95 ? 7.068 6.148 18.229 1.00 16.36 123 GLY A C 1
ATOM 675 O O . GLY A 1 95 ? 6.878 6.732 19.305 1.00 15.87 123 GLY A O 1
ATOM 676 N N . LYS A 1 96 ? 7.889 6.592 17.287 1.00 18.99 124 LYS A N 1
ATOM 677 C CA . LYS A 1 96 ? 8.653 7.835 17.429 1.00 19.23 124 LYS A CA 1
ATOM 678 C C . LYS A 1 96 ? 8.552 8.653 16.164 1.00 18.38 124 LYS A C 1
ATOM 679 O O . LYS A 1 96 ? 8.630 8.116 15.059 1.00 19.13 124 LYS A O 1
ATOM 685 N N . VAL A 1 97 ? 8.345 9.955 16.340 1.00 17.82 125 VAL A N 1
ATOM 686 C CA . VAL A 1 97 ? 8.470 10.917 15.253 1.00 17.94 125 VAL A CA 1
ATOM 687 C C . VAL A 1 97 ? 9.672 11.810 15.572 1.00 18.62 125 VAL A C 1
ATOM 688 O O . VAL A 1 97 ? 9.688 12.503 16.584 1.00 19.79 125 VAL A O 1
ATOM 692 N N . ILE A 1 98 ? 10.683 11.748 14.710 1.00 16.63 126 ILE A N 1
ATOM 693 C CA . ILE A 1 98 ? 11.872 12.575 14.797 1.00 17.01 126 ILE A CA 1
ATOM 694 C C . ILE A 1 98 ? 11.688 13.741 13.844 1.00 20.20 126 ILE A C 1
ATOM 695 O O . ILE A 1 98 ? 11.369 13.533 12.666 1.00 20.90 126 ILE A O 1
ATOM 700 N N . VAL A 1 99 ? 11.866 14.949 14.380 1.00 22.18 127 VAL A N 1
ATOM 701 C CA . VAL A 1 99 ? 11.889 16.171 13.593 1.00 22.95 127 VAL A CA 1
ATOM 702 C C . VAL A 1 99 ? 13.345 16.521 13.303 1.00 25.67 127 VAL A C 1
ATOM 703 O O . VAL A 1 99 ? 14.161 16.631 14.219 1.00 26.54 127 VAL A O 1
ATOM 707 N N . LYS A 1 100 ? 13.636 16.717 12.019 1.00 30.52 128 LYS A N 1
ATOM 708 C CA . LYS A 1 100 ? 14.998 16.725 11.497 1.00 37.58 128 LYS A CA 1
ATOM 709 C C . LYS A 1 100 ? 15.091 17.653 10.283 1.00 40.86 128 LYS A C 1
ATOM 710 O O . LYS A 1 100 ? 16.048 17.631 9.516 1.00 50.86 128 LYS A O 1
ATOM 717 N N . ALA B 1 13 ? 10.503 -4.099 2.094 1.00 37.67 41 ALA B N 1
ATOM 718 C CA . ALA B 1 13 ? 9.615 -4.752 3.094 1.00 31.61 41 ALA B CA 1
ATOM 719 C C . ALA B 1 13 ? 9.641 -4.036 4.446 1.00 24.01 41 ALA B C 1
ATOM 720 O O . ALA B 1 13 ? 10.241 -2.962 4.589 1.00 25.30 41 ALA B O 1
ATOM 722 N N . LYS B 1 14 ? 8.986 -4.631 5.438 1.00 21.21 42 LYS B N 1
ATOM 723 C CA . LYS B 1 14 ? 8.770 -3.934 6.686 1.00 21.33 42 LYS B CA 1
ATOM 724 C C . LYS B 1 14 ? 10.089 -3.741 7.428 1.00 17.87 42 LYS B C 1
ATOM 725 O O . LYS B 1 14 ? 10.946 -4.629 7.437 1.00 22.33 42 LYS B O 1
ATOM 731 N N . VAL B 1 15 ? 10.245 -2.576 8.039 1.00 18.59 43 VAL B N 1
ATOM 732 C CA . VAL B 1 15 ? 11.386 -2.316 8.925 1.00 18.44 43 VAL B CA 1
ATOM 733 C C . VAL B 1 15 ? 10.879 -1.905 10.306 1.00 15.33 43 VAL B C 1
ATOM 734 O O . VAL B 1 15 ? 10.120 -0.942 10.422 1.00 19.28 43 VAL B O 1
ATOM 738 N N . ILE B 1 16 ? 11.266 -2.662 11.330 1.00 14.53 44 ILE B N 1
ATOM 739 C CA . ILE B 1 16 ? 10.872 -2.375 12.705 1.00 13.51 44 ILE B CA 1
ATOM 740 C C . ILE B 1 16 ? 12.107 -2.002 13.530 1.00 14.23 44 ILE B C 1
ATOM 741 O O . ILE B 1 16 ? 13.095 -2.755 13.554 1.00 15.15 44 ILE B O 1
ATOM 746 N N . GLU B 1 17 ? 12.052 -0.861 14.223 1.00 15.16 45 GLU B N 1
ATOM 747 C CA . GLU B 1 17 ? 13.104 -0.540 15.188 1.00 14.53 45 GLU B CA 1
ATOM 748 C C . GLU B 1 17 ? 12.750 -1.164 16.533 1.00 14.87 45 GLU B C 1
ATOM 749 O O . GLU B 1 17 ? 11.669 -0.925 17.046 1.00 18.14 45 GLU B O 1
ATOM 755 N N . VAL B 1 18 ? 13.665 -1.977 17.064 1.00 15.78 46 VAL B N 1
ATOM 756 C CA . VAL B 1 18 ? 13.522 -2.588 18.385 1.00 14.64 46 VAL B CA 1
ATOM 757 C C . VAL B 1 18 ? 14.669 -2.115 19.268 1.00 15.36 46 VAL B C 1
ATOM 758 O O . VAL B 1 18 ? 15.851 -2.391 18.982 1.00 15.92 46 VAL B O 1
ATOM 762 N N . GLU B 1 19 ? 14.315 -1.414 20.345 1.00 15.99 47 GLU B N 1
ATOM 763 C CA . GLU B 1 19 ? 15.285 -1.043 21.377 1.00 15.37 47 GLU B CA 1
ATOM 764 C C . GLU B 1 19 ? 15.473 -2.170 22.387 1.00 16.67 47 GLU B C 1
ATOM 765 O O . GLU B 1 19 ? 14.500 -2.761 22.883 1.00 17.69 47 GLU B O 1
ATOM 771 N N . LEU B 1 20 ? 16.741 -2.476 22.631 1.00 15.68 48 LEU B N 1
ATOM 772 C CA . LEU B 1 20 ? 17.180 -3.342 23.703 1.00 14.55 48 LEU B CA 1
ATOM 773 C C . LEU B 1 20 ? 17.694 -2.400 24.774 1.00 14.72 48 LEU B C 1
ATOM 774 O O . LEU B 1 20 ? 18.453 -1.482 24.479 1.00 14.92 48 LEU B O 1
ATOM 779 N N . ASN B 1 21 ? 17.236 -2.574 26.003 1.00 15.62 49 ASN B N 1
ATOM 780 C CA . ASN B 1 21 ? 17.728 -1.745 27.094 1.00 16.56 49 ASN B CA 1
ATOM 781 C C . ASN B 1 21 ? 17.776 -2.574 28.365 1.00 15.89 49 ASN B C 1
ATOM 782 O O . ASN B 1 21 ? 17.481 -3.772 28.338 1.00 18.44 49 ASN B O 1
ATOM 787 N N . ASP B 1 22 ? 18.187 -1.958 29.466 1.00 16.32 50 ASP B N 1
ATOM 788 C CA . ASP B 1 22 ? 18.382 -2.664 30.730 1.00 17.26 50 ASP B CA 1
ATOM 789 C C . ASP B 1 22 ? 17.088 -2.626 31.545 1.00 18.54 50 ASP B C 1
ATOM 790 O O . ASP B 1 22 ? 16.777 -1.569 32.090 1.00 19.21 50 ASP B O 1
ATOM 795 N N . ASP B 1 23 ? 16.302 -3.710 31.641 1.00 17.05 51 ASP B N 1
ATOM 796 C CA . ASP B 1 23 ? 16.459 -5.013 30.979 1.00 15.86 51 ASP B CA 1
ATOM 797 C C . ASP B 1 23 ? 15.118 -5.306 30.295 1.00 15.61 51 ASP B C 1
ATOM 798 O O . ASP B 1 23 ? 14.260 -5.992 30.851 1.00 19.23 51 ASP B O 1
ATOM 803 N N . TYR B 1 24 ? 14.917 -4.735 29.114 1.00 16.24 52 TYR B N 1
ATOM 804 C CA . TYR B 1 24 ? 13.635 -4.822 28.419 1.00 15.96 52 TYR B CA 1
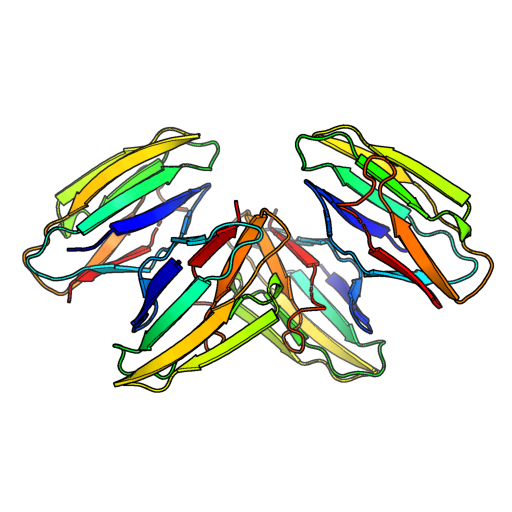ATOM 805 C C . TYR B 1 24 ? 13.807 -4.638 26.915 1.00 14.27 52 TYR B C 1
ATOM 806 O O . TYR B 1 24 ? 14.804 -4.075 26.459 1.00 16.32 52 TYR B O 1
ATOM 815 N N . PHE B 1 25 ? 12.823 -5.130 26.162 1.00 13.57 53 PHE B N 1
ATOM 816 C CA . PHE B 1 25 ? 12.666 -4.834 24.737 1.00 13.29 53 PHE B CA 1
ATOM 817 C C . PHE B 1 25 ? 11.545 -3.800 24.569 1.00 14.20 53 PHE B C 1
ATOM 818 O O . PHE B 1 25 ? 10.511 -3.899 25.231 1.00 16.41 53 PHE B O 1
ATOM 826 N N . ASN B 1 26 ? 11.749 -2.827 23.682 1.00 14.43 54 ASN B N 1
ATOM 827 C CA . ASN B 1 26 ? 10.726 -1.852 23.349 1.00 16.66 54 ASN B CA 1
ATOM 828 C C . ASN B 1 26 ? 10.728 -1.643 21.833 1.00 16.35 54 ASN B C 1
ATOM 829 O O . ASN B 1 26 ? 11.655 -1.040 21.315 1.00 17.43 54 ASN B O 1
ATOM 834 N N . PRO B 1 27 ? 9.702 -2.146 21.120 1.00 18.76 55 PRO B N 1
ATOM 835 C CA . PRO B 1 27 ? 8.524 -2.793 21.677 1.00 16.72 55 PRO B CA 1
ATOM 836 C C . PRO B 1 27 ? 8.797 -4.228 22.107 1.00 15.43 55 PRO B C 1
ATOM 837 O O . PRO B 1 27 ? 9.692 -4.893 21.564 1.00 19.23 55 PRO B O 1
ATOM 841 N N . ASN B 1 28 ? 7.997 -4.708 23.062 1.00 15.84 56 ASN B N 1
ATOM 842 C CA . ASN B 1 28 ? 8.092 -6.088 23.510 1.00 17.15 56 ASN B CA 1
ATOM 843 C C . ASN B 1 28 ? 7.139 -7.021 22.752 1.00 17.47 56 ASN B C 1
ATOM 844 O O . ASN B 1 28 ? 7.245 -8.235 22.892 1.00 22.53 56 ASN B O 1
ATOM 849 N N . VAL B 1 29 ? 6.226 -6.464 21.948 1.00 16.49 57 VAL B N 1
ATOM 850 C CA . VAL B 1 29 ? 5.347 -7.285 21.097 1.00 16.41 57 VAL B CA 1
ATOM 851 C C . VAL B 1 29 ? 5.501 -6.881 19.632 1.00 15.48 57 VAL B C 1
ATOM 852 O O . VAL B 1 29 ? 5.119 -5.791 19.248 1.00 19.81 57 VAL B O 1
ATOM 856 N N . ILE B 1 30 ? 6.060 -7.776 18.828 1.00 17.01 58 ILE B N 1
ATOM 857 C CA . ILE B 1 30 ? 6.418 -7.467 17.434 1.00 16.87 58 ILE B CA 1
ATOM 858 C C . ILE B 1 30 ? 5.624 -8.405 16.520 1.00 18.58 58 ILE B C 1
ATOM 859 O O . ILE B 1 30 ? 5.705 -9.624 16.647 1.00 19.91 58 ILE B O 1
ATOM 864 N N . THR B 1 31 ? 4.842 -7.833 15.615 1.00 17.94 59 THR B N 1
ATOM 865 C CA . THR B 1 31 ? 4.043 -8.597 14.686 1.00 19.26 59 THR B CA 1
ATOM 866 C C . THR B 1 31 ? 4.699 -8.494 13.317 1.00 18.93 59 THR B C 1
ATOM 867 O O . THR B 1 31 ? 5.040 -7.401 12.861 1.00 20.95 59 THR B O 1
ATOM 871 N N . ILE B 1 32 ? 4.900 -9.642 12.683 1.00 19.54 60 ILE B N 1
ATOM 872 C CA . ILE B 1 32 ? 5.521 -9.698 11.371 1.00 18.96 60 IL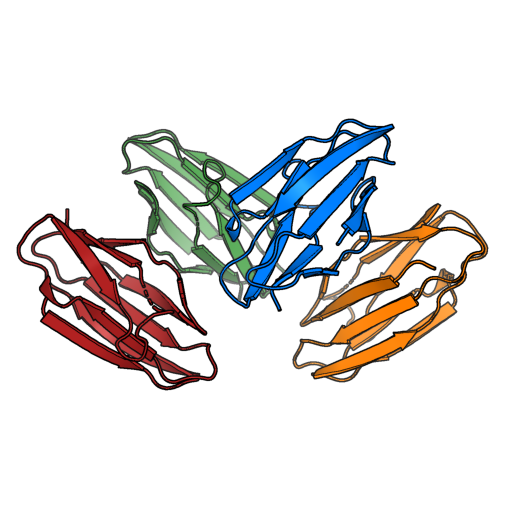E B CA 1
ATOM 873 C C . ILE B 1 32 ? 4.728 -10.631 10.462 1.00 18.14 60 ILE B C 1
ATOM 874 O O . ILE B 1 32 ? 4.035 -11.555 10.944 1.00 18.68 60 ILE B O 1
ATOM 879 N N . PRO B 1 33 ? 4.825 -10.400 9.144 1.00 21.12 61 PRO B N 1
ATOM 880 C CA . PRO B 1 33 ? 4.038 -11.184 8.202 1.00 21.32 61 PRO B CA 1
ATOM 881 C C . PRO B 1 33 ? 4.716 -12.479 7.777 1.00 19.99 61 PRO B C 1
ATOM 882 O O . PRO B 1 33 ? 5.927 -12.504 7.543 1.00 21.20 61 PRO B O 1
ATOM 886 N N . ILE B 1 34 ? 3.923 -13.539 7.675 1.00 22.20 62 ILE B N 1
ATOM 887 C CA . ILE B 1 34 ? 4.409 -14.858 7.274 1.00 22.18 62 ILE B CA 1
ATOM 888 C C . ILE B 1 34 ? 5.057 -14.859 5.882 1.00 23.62 62 ILE B C 1
ATOM 889 O O . ILE B 1 34 ? 4.649 -14.105 4.992 1.00 25.01 62 ILE B O 1
ATOM 894 N N . ASN B 1 35 ? 6.095 -15.685 5.735 1.00 24.54 63 ASN B N 1
ATOM 895 C CA . ASN B 1 35 ? 6.772 -15.943 4.462 1.00 26.74 63 ASN B CA 1
ATOM 896 C C . ASN B 1 35 ? 7.299 -14.705 3.725 1.00 24.35 63 ASN B C 1
ATOM 897 O O . ASN B 1 35 ? 7.514 -14.734 2.511 1.00 29.93 63 ASN B O 1
ATOM 902 N N . GLU B 1 36 ? 7.529 -13.628 4.472 1.00 22.51 64 GLU B N 1
ATOM 903 C CA . GLU B 1 36 ? 8.139 -12.421 3.937 1.00 24.78 64 GLU B CA 1
ATOM 904 C C . GLU B 1 36 ? 9.335 -12.060 4.796 1.00 22.08 64 GLU B C 1
ATOM 905 O O . GLU B 1 36 ? 9.367 -12.377 5.986 1.00 23.01 64 GLU B O 1
ATOM 911 N N . SER B 1 37 ? 10.313 -11.390 4.197 1.00 23.14 65 SER B N 1
ATOM 912 C CA . SER B 1 37 ? 11.465 -10.895 4.942 1.00 20.96 65 SER B CA 1
ATOM 913 C C . SER B 1 37 ? 11.128 -9.562 5.624 1.00 20.60 65 SER B C 1
ATOM 914 O O . SER B 1 37 ? 10.671 -8.604 4.975 1.00 20.63 65 SER B O 1
ATOM 917 N N . THR B 1 38 ? 11.343 -9.509 6.935 1.00 19.05 66 THR B N 1
ATOM 918 C CA . THR B 1 38 ? 11.179 -8.275 7.692 1.00 17.58 66 THR B CA 1
ATOM 919 C C . THR B 1 38 ? 12.546 -7.924 8.251 1.00 16.20 66 THR B C 1
ATOM 920 O O . THR B 1 38 ? 13.278 -8.805 8.700 1.00 18.41 66 THR B O 1
ATOM 924 N N . THR B 1 39 ? 12.899 -6.648 8.174 1.00 16.61 67 THR B N 1
ATOM 925 C CA . THR B 1 39 ? 14.131 -6.142 8.764 1.00 15.40 67 THR B CA 1
ATOM 926 C C . THR B 1 39 ? 13.852 -5.642 10.168 1.00 16.03 67 THR B C 1
ATOM 927 O O . THR B 1 39 ? 12.930 -4.857 10.384 1.00 16.97 67 THR B O 1
ATOM 931 N N . LEU B 1 40 ? 14.657 -6.112 11.115 1.00 16.46 68 LEU B N 1
ATOM 932 C CA . LEU B 1 40 ? 14.633 -5.601 12.472 1.00 17.31 68 LEU B CA 1
ATOM 933 C C . LEU B 1 40 ? 15.933 -4.849 12.699 1.00 15.11 68 LEU B C 1
ATOM 934 O O . LEU B 1 40 ? 17.026 -5.410 12.557 1.00 16.82 68 LEU B O 1
ATOM 939 N N . LEU B 1 41 ? 15.800 -3.576 13.034 1.00 17.85 69 LEU B N 1
ATOM 940 C CA . LEU B 1 41 ? 16.923 -2.745 13.402 1.00 18.50 69 LEU B CA 1
ATOM 941 C C . LEU B 1 41 ? 17.012 -2.756 14.921 1.00 17.07 69 LEU B C 1
ATOM 942 O O . LEU B 1 41 ? 16.216 -2.113 15.615 1.00 16.73 69 LEU B O 1
ATOM 947 N N . LEU B 1 42 ? 17.971 -3.520 15.434 1.00 15.63 70 LEU B N 1
ATOM 948 C CA . LEU B 1 42 ? 18.118 -3.693 16.868 1.00 14.22 70 LEU B CA 1
ATOM 949 C C . LEU B 1 42 ? 19.084 -2.627 17.373 1.00 13.75 70 LEU B C 1
ATOM 950 O O . LEU B 1 42 ? 20.155 -2.446 16.814 1.00 18.33 70 LEU B O 1
ATOM 955 N N . LYS B 1 43 ? 18.686 -1.898 18.409 1.00 14.87 71 LYS B N 1
ATOM 956 C CA . LYS B 1 43 ? 19.483 -0.810 18.960 1.00 15.38 71 LYS B CA 1
ATOM 957 C C . LYS B 1 43 ? 19.621 -1.035 20.449 1.00 15.91 71 LYS B C 1
ATOM 958 O O . LYS B 1 43 ? 18.661 -0.860 21.184 1.00 14.88 71 LYS B O 1
ATOM 964 N N . ASN B 1 44 ? 20.812 -1.435 20.898 1.00 15.04 72 ASN B N 1
ATOM 965 C CA . ASN B 1 44 ? 21.053 -1.604 22.337 1.00 14.79 72 ASN B CA 1
ATOM 966 C C . ASN B 1 44 ? 21.428 -0.264 22.953 1.00 16.39 72 ASN B C 1
ATOM 967 O O . ASN B 1 44 ? 22.571 0.191 22.848 1.00 18.53 72 ASN B O 1
ATOM 972 N N . LYS B 1 45 ? 20.430 0.371 23.558 1.00 16.46 73 LYS B N 1
ATOM 973 C CA . LYS B 1 45 ? 20.590 1.646 24.237 1.00 18.64 73 LYS B CA 1
ATOM 974 C C . LYS B 1 45 ? 20.860 1.469 25.721 1.00 20.71 73 LYS B C 1
ATOM 975 O O . LYS B 1 45 ? 20.893 2.445 26.468 1.00 22.03 73 LYS B O 1
ATOM 981 N N . GLY B 1 46 ? 21.048 0.219 26.146 1.00 16.80 74 GLY B N 1
ATOM 982 C CA . GLY B 1 46 ? 21.423 -0.053 27.522 1.00 15.11 74 GLY B CA 1
ATOM 983 C C . GLY B 1 46 ? 22.924 0.027 27.731 1.00 15.35 74 GLY B C 1
ATOM 984 O O . GLY B 1 46 ? 23.703 0.237 26.803 1.00 18.17 74 GLY B O 1
ATOM 985 N N . LYS B 1 47 ? 23.312 -0.157 28.981 1.00 16.70 75 LYS B N 1
ATOM 986 C CA . LYS B 1 47 ? 24.718 -0.309 29.347 1.00 15.91 75 LYS B CA 1
ATOM 987 C C . LYS B 1 47 ? 25.199 -1.755 29.276 1.00 16.67 75 LYS B C 1
ATOM 988 O O . LYS B 1 47 ? 26.400 -2.002 29.103 1.00 19.31 75 LYS B O 1
ATOM 994 N N . SER B 1 48 ? 24.277 -2.706 29.450 1.00 15.63 76 SER B N 1
ATOM 995 C CA . SER B 1 48 ? 24.603 -4.114 29.374 1.00 15.54 76 SER B CA 1
ATOM 996 C C . SER B 1 48 ? 24.624 -4.636 27.938 1.00 14.27 76 SER B C 1
ATOM 997 O O . SER B 1 48 ? 23.969 -4.073 27.047 1.00 15.31 76 SER B O 1
ATOM 1000 N N A GLU B 1 49 ? 25.409 -5.690 27.719 0.60 14.18 77 GLU B N 1
ATOM 1001 N N B GLU B 1 49 ? 25.374 -5.717 27.726 0.40 14.42 77 GLU B N 1
ATOM 1002 C CA A GLU B 1 49 ? 25.236 -6.552 26.548 0.60 14.95 77 GLU B CA 1
ATOM 1003 C CA B GLU B 1 49 ? 25.201 -6.546 26.543 0.40 14.88 77 GLU B CA 1
ATOM 1004 C C A GLU B 1 49 ? 23.868 -7.262 26.625 0.60 14.27 77 GLU B C 1
ATOM 1005 C C B GLU B 1 49 ? 23.844 -7.234 26.629 0.40 14.40 77 GLU B C 1
ATOM 1006 O O A GLU B 1 49 ? 23.451 -7.712 27.697 0.60 15.27 77 GLU B O 1
ATOM 1007 O O B GLU B 1 49 ? 23.422 -7.661 27.707 0.40 15.44 77 GLU B O 1
ATOM 1018 N N . HIS B 1 50 ? 23.162 -7.349 25.497 1.00 13.92 78 HIS B N 1
ATOM 1019 C CA . HIS B 1 50 ? 21.884 -8.065 25.444 1.00 12.34 78 HIS B CA 1
ATOM 1020 C C . HIS B 1 50 ? 21.843 -8.948 24.211 1.00 11.99 78 HIS B C 1
ATOM 1021 O O . HIS B 1 50 ? 22.527 -8.667 23.226 1.00 14.22 78 HIS B O 1
ATOM 1028 N N . THR B 1 51 ? 21.020 -9.991 24.268 1.00 12.77 79 THR B N 1
ATOM 1029 C CA . THR B 1 51 ? 20.738 -10.796 23.095 1.00 13.31 79 THR B CA 1
ATOM 1030 C C . THR B 1 51 ? 19.308 -10.579 22.665 1.00 13.03 79 THR B C 1
ATOM 1031 O O . THR B 1 51 ? 18.464 -10.127 23.454 1.00 14.94 79 THR B O 1
ATOM 1035 N N . PHE B 1 52 ? 19.075 -10.879 21.388 1.00 13.32 80 PHE B N 1
ATOM 1036 C CA . PHE B 1 52 ? 17.751 -10.894 20.793 1.00 13.01 80 PHE B CA 1
ATOM 1037 C C . PHE B 1 52 ? 17.539 -12.304 20.231 1.00 12.67 80 PHE B C 1
ATOM 1038 O O . PHE B 1 52 ? 18.131 -12.674 19.219 1.00 12.37 80 PHE B O 1
ATOM 1046 N N . THR B 1 53 ? 16.716 -13.090 20.915 1.00 12.94 81 THR B N 1
ATOM 1047 C CA . THR B 1 53 ? 16.688 -14.528 20.735 1.00 13.29 81 THR B CA 1
ATOM 1048 C C . THR B 1 53 ? 15.239 -14.985 20.641 1.00 14.03 81 THR B C 1
ATOM 1049 O O . THR B 1 53 ? 14.451 -14.793 21.587 1.00 18.10 81 THR B O 1
ATOM 1053 N N . ILE B 1 54 ? 14.873 -15.518 19.474 1.00 13.93 82 ILE B N 1
ATOM 1054 C CA . ILE B 1 54 ? 13.525 -16.077 19.252 1.00 14.09 82 ILE B CA 1
ATOM 1055 C C . ILE B 1 54 ? 13.776 -17.531 18.866 1.00 14.22 82 ILE B C 1
ATOM 1056 O O . ILE B 1 54 ? 14.039 -17.835 17.701 1.00 16.05 82 ILE B O 1
ATOM 1061 N N . LYS B 1 55 ? 13.743 -18.426 19.849 1.00 13.65 83 LYS B N 1
ATOM 1062 C CA . LYS B 1 55 ? 14.234 -19.796 19.638 1.00 15.52 83 LYS B CA 1
ATOM 1063 C C . LYS B 1 55 ? 13.482 -20.518 18.529 1.00 15.99 83 LYS B C 1
ATOM 1064 O O . LYS B 1 55 ? 14.081 -21.164 17.666 1.00 16.86 83 LYS B O 1
ATOM 1070 N N . LYS B 1 56 ? 12.164 -20.378 18.528 1.00 15.60 84 LYS B N 1
ATOM 1071 C CA . LYS B 1 56 ? 11.334 -21.144 17.594 1.00 17.55 84 LYS B CA 1
ATOM 1072 C C . LYS B 1 56 ? 11.378 -20.588 16.162 1.00 18.26 84 LYS B C 1
ATOM 1073 O O . LYS B 1 56 ? 10.861 -21.219 15.243 1.00 21.99 84 LYS B O 1
ATOM 1079 N N . LEU B 1 57 ? 11.986 -19.413 15.969 1.00 17.78 85 LEU B N 1
ATOM 1080 C CA . LEU B 1 57 ? 12.235 -18.881 14.619 1.00 18.96 85 LEU B CA 1
ATOM 1081 C C . LEU B 1 57 ? 13.726 -18.979 14.232 1.00 17.93 85 LEU B C 1
ATOM 1082 O O . LEU B 1 57 ? 14.123 -18.530 13.160 1.00 20.82 85 LEU B O 1
ATOM 1087 N N . GLY B 1 58 ? 14.541 -19.594 15.090 1.00 17.69 86 GLY B N 1
ATOM 1088 C CA . GLY B 1 58 ? 15.964 -19.774 14.821 1.00 19.44 86 GLY B CA 1
ATOM 1089 C C . GLY B 1 58 ? 16.817 -18.515 14.905 1.00 15.36 86 GLY B C 1
ATOM 1090 O O . GLY B 1 58 ? 17.946 -18.513 14.407 1.00 20.60 86 GLY B O 1
ATOM 1091 N N . ILE B 1 59 ? 16.294 -17.464 15.550 1.00 14.22 87 ILE B N 1
ATOM 1092 C CA . ILE B 1 59 ? 16.941 -16.167 15.621 1.00 14.32 87 ILE B CA 1
ATOM 1093 C C . ILE B 1 59 ? 17.729 -16.070 16.926 1.00 12.26 87 ILE B C 1
ATOM 1094 O O . ILE B 1 59 ? 17.184 -16.332 17.995 1.00 14.23 87 ILE B O 1
ATOM 1099 N N . ASP B 1 60 ? 18.995 -15.656 16.855 1.00 14.22 88 ASP B N 1
ATOM 1100 C CA . ASP B 1 60 ? 19.802 -15.496 18.069 1.00 13.70 88 ASP B CA 1
ATOM 1101 C C . ASP B 1 60 ? 20.996 -14.613 17.739 1.00 11.44 88 ASP B C 1
ATOM 1102 O O . ASP B 1 60 ? 21.955 -15.058 17.122 1.00 13.33 88 ASP B O 1
ATOM 1107 N N . VAL B 1 61 ? 20.936 -13.375 18.206 1.00 13.10 89 VAL B N 1
ATOM 1108 C CA . VAL B 1 61 ? 21.962 -12.381 17.924 1.00 14.73 89 VAL B CA 1
ATOM 1109 C C . VAL B 1 61 ? 22.319 -11.652 19.223 1.00 15.18 89 VAL B C 1
ATOM 1110 O O . VAL B 1 61 ? 21.459 -11.428 20.078 1.00 16.24 89 VAL B O 1
ATOM 1114 N N . VAL B 1 62 ? 23.590 -11.283 19.360 1.00 13.81 90 VAL B N 1
ATOM 1115 C CA . VAL B 1 62 ? 24.035 -10.434 20.463 1.00 13.67 90 VAL B CA 1
ATOM 1116 C C . VAL B 1 62 ? 24.229 -9.018 19.932 1.00 12.34 90 VAL B C 1
ATOM 1117 O O . VAL B 1 62 ? 24.737 -8.842 18.816 1.00 14.07 90 VAL B O 1
ATOM 1121 N N . VAL B 1 63 ? 23.821 -8.019 20.714 1.00 14.02 91 VAL B N 1
ATOM 1122 C CA . VAL B 1 63 ? 24.001 -6.625 20.345 1.00 13.72 91 VAL B CA 1
ATOM 1123 C C . VAL B 1 63 ? 24.731 -5.940 21.496 1.00 12.94 91 VAL B C 1
ATOM 1124 O O . VAL B 1 63 ? 24.308 -5.999 22.664 1.00 15.44 91 VAL B O 1
ATOM 1128 N N . GLU B 1 64 ? 25.841 -5.302 21.164 1.00 14.49 92 GLU B N 1
ATOM 1129 C CA . GLU B 1 64 ? 26.678 -4.657 22.157 1.00 15.56 92 GLU B CA 1
ATOM 1130 C C . GLU B 1 64 ? 26.081 -3.324 22.596 1.00 15.33 92 GLU B C 1
ATOM 1131 O O . GLU B 1 64 ? 25.322 -2.677 21.861 1.00 17.57 92 GLU B O 1
ATOM 1137 N N . SER B 1 65 ? 26.420 -2.922 23.817 1.00 17.49 93 SER B N 1
ATOM 1138 C CA . SER B 1 65 ? 25.967 -1.651 24.352 1.00 16.78 93 SER B CA 1
ATOM 1139 C C . SER B 1 65 ? 26.343 -0.458 23.456 1.00 17.80 93 SER B C 1
ATOM 1140 O O . SER B 1 65 ? 27.501 -0.314 23.034 1.00 18.85 93 SER B O 1
ATOM 1143 N N . GLY B 1 66 ? 25.352 0.381 23.167 1.00 18.71 94 GLY B N 1
ATOM 1144 C CA . GLY B 1 66 ? 25.552 1.547 22.323 1.00 19.27 94 GLY B CA 1
ATOM 1145 C C . GLY B 1 66 ? 25.728 1.241 20.844 1.00 18.52 94 GLY B C 1
ATOM 1146 O O . GLY B 1 66 ? 26.169 2.104 20.080 1.00 18.71 94 GLY B O 1
ATOM 1147 N N . LYS B 1 67 ? 25.374 0.023 20.431 1.00 19.10 95 LYS B N 1
ATOM 1148 C CA . LYS B 1 67 ? 25.523 -0.389 19.044 1.00 18.44 95 LYS B CA 1
ATOM 1149 C C . LYS B 1 67 ? 24.182 -0.821 18.488 1.00 18.11 95 LYS B C 1
ATOM 1150 O O . LYS B 1 67 ? 23.232 -1.012 19.240 1.00 17.76 95 LYS B O 1
ATOM 1156 N N . GLU B 1 68 ? 24.141 -0.961 17.165 1.00 19.76 96 GLU B N 1
ATOM 1157 C CA . GLU B 1 68 ? 22.951 -1.370 16.439 1.00 19.59 96 GLU B CA 1
ATOM 1158 C C . GLU B 1 68 ? 23.317 -2.497 15.491 1.00 21.78 96 GLU B C 1
ATOM 1159 O O . GLU B 1 68 ? 24.428 -2.533 14.961 1.00 24.32 96 GLU B O 1
ATOM 1165 N N . LYS B 1 69 ? 22.373 -3.407 15.278 1.00 22.08 97 LYS B N 1
ATOM 1166 C CA . LYS B 1 69 ? 22.564 -4.529 14.369 1.00 21.46 97 LYS B CA 1
ATOM 1167 C C . LYS B 1 69 ? 21.309 -4.690 13.524 1.00 20.72 97 LYS B C 1
ATOM 1168 O O . LYS B 1 69 ? 20.185 -4.609 14.042 1.00 21.66 97 LYS B O 1
ATOM 1174 N N . ASN B 1 70 ? 21.517 -4.891 12.226 1.00 23.43 98 ASN B N 1
ATOM 1175 C CA . ASN B 1 70 ? 20.446 -5.107 11.271 1.00 23.70 98 ASN B CA 1
ATOM 1176 C C . ASN B 1 70 ? 20.334 -6.610 11.025 1.00 19.74 98 ASN B C 1
ATOM 1177 O O . ASN B 1 70 ? 21.306 -7.243 10.609 1.00 24.13 98 ASN B O 1
ATOM 1182 N N . ILE B 1 71 ? 19.170 -7.196 11.302 1.00 17.98 99 ILE B N 1
ATOM 1183 C CA . ILE B 1 71 ? 18.941 -8.607 10.950 1.00 17.85 99 ILE B CA 1
ATOM 1184 C C . ILE B 1 71 ? 17.679 -8.781 10.123 1.00 16.72 99 ILE B C 1
ATOM 1185 O O . ILE B 1 71 ? 16.802 -7.905 10.118 1.00 17.15 99 ILE B O 1
ATOM 1190 N N A THR B 1 72 ? 17.601 -9.891 9.389 0.50 18.19 100 THR B N 1
ATOM 1191 N N B THR B 1 72 ? 17.601 -9.929 9.453 0.50 17.99 100 THR B N 1
ATOM 1192 C CA A THR B 1 72 ? 16.382 -10.238 8.656 0.50 20.09 100 THR B CA 1
ATOM 1193 C CA B THR B 1 72 ? 16.452 -10.309 8.644 0.50 19.57 100 THR B CA 1
ATOM 1194 C C A THR B 1 72 ? 15.726 -11.463 9.276 0.50 19.10 100 THR B C 1
ATOM 1195 C C B THR B 1 72 ? 15.731 -11.491 9.282 0.50 19.06 100 THR B C 1
ATOM 1196 O O A THR B 1 72 ? 16.396 -12.383 9.752 0.50 19.78 100 THR B O 1
ATOM 1197 O O B THR B 1 72 ? 16.370 -12.421 9.781 0.50 19.66 100 THR B O 1
ATOM 1204 N N . VAL B 1 73 ? 14.400 -11.454 9.285 1.00 18.85 101 VAL B N 1
ATOM 1205 C CA . VAL B 1 73 ? 13.602 -12.595 9.732 1.00 19.69 101 VAL B CA 1
ATOM 1206 C C . VAL B 1 73 ? 12.584 -12.924 8.628 1.00 18.98 101 VAL B C 1
ATOM 1207 O O . VAL B 1 73 ? 11.927 -12.030 8.080 1.00 19.43 101 VAL B O 1
ATOM 1211 N N . LYS B 1 74 ? 12.463 -14.208 8.303 1.00 20.27 102 LYS B N 1
ATOM 1212 C CA . LYS B 1 74 ? 11.499 -14.673 7.294 1.00 19.95 102 LYS B CA 1
ATOM 1213 C C . LYS B 1 74 ? 10.812 -15.918 7.839 1.00 21.85 102 LYS B C 1
ATOM 1214 O O . LYS B 1 74 ? 11.258 -17.032 7.593 1.00 21.71 102 LYS B O 1
ATOM 1220 N N . PRO B 1 75 ? 9.716 -15.730 8.590 1.00 21.09 103 PRO B N 1
ATOM 1221 C CA . PRO B 1 75 ? 9.080 -16.847 9.278 1.00 22.05 103 PRO B CA 1
ATOM 1222 C C . PRO B 1 75 ? 8.228 -17.714 8.355 1.00 21.36 103 PRO B C 1
ATOM 1223 O O . PRO B 1 75 ? 7.614 -17.211 7.404 1.00 23.98 103 PRO B O 1
ATOM 1227 N N . LYS B 1 76 ? 8.179 -19.005 8.673 1.00 25.11 104 LYS B N 1
ATOM 1228 C CA . LYS B 1 76 ? 7.530 -20.016 7.835 1.00 28.65 104 LYS B CA 1
ATOM 1229 C C . LYS B 1 76 ? 6.106 -20.335 8.289 1.00 26.07 104 LYS B C 1
ATOM 1230 O O . LYS B 1 76 ? 5.259 -20.712 7.473 1.00 29.72 104 LYS B O 1
ATOM 1236 N N . SER B 1 77 ? 5.855 -20.194 9.590 1.00 29.85 105 SER B N 1
ATOM 1237 C CA . SER B 1 77 ? 4.606 -20.628 10.199 1.00 28.94 105 SER B CA 1
ATOM 1238 C C . SER B 1 77 ? 3.983 -19.519 11.038 1.00 25.47 105 SER B C 1
ATOM 1239 O O . SER B 1 77 ? 4.681 -18.822 11.770 1.00 26.05 105 SER B O 1
ATOM 1242 N N . ALA B 1 78 ? 2.670 -19.367 10.918 1.00 24.58 106 ALA B N 1
ATOM 1243 C CA . ALA B 1 78 ? 1.911 -18.466 11.766 1.00 24.88 106 ALA B CA 1
ATOM 1244 C C . ALA B 1 78 ? 1.921 -18.986 13.191 1.00 21.82 106 ALA B C 1
ATOM 1245 O O . ALA B 1 78 ? 1.805 -20.185 13.425 1.00 26.56 106 ALA B O 1
ATOM 1247 N N . GLY B 1 79 ? 2.071 -18.079 14.142 1.00 21.05 107 GLY B N 1
ATOM 1248 C CA . GLY B 1 79 ? 2.008 -18.442 15.537 1.00 22.76 107 GLY B CA 1
ATOM 1249 C C . GLY B 1 79 ? 2.513 -17.305 16.388 1.00 19.68 107 GLY B C 1
ATOM 1250 O O . GLY B 1 79 ? 2.750 -16.206 15.902 1.00 20.01 107 GLY B O 1
ATOM 1251 N N . THR B 1 80 ? 2.673 -17.579 17.674 1.00 19.98 108 THR B N 1
ATOM 1252 C CA . THR B 1 80 ? 3.194 -16.600 18.601 1.00 20.05 108 THR B CA 1
ATOM 1253 C C . THR B 1 80 ? 4.365 -17.239 19.306 1.00 16.79 108 THR B C 1
ATOM 1254 O O . THR B 1 80 ? 4.239 -18.343 19.818 1.00 18.66 108 THR B O 1
ATOM 1258 N N . TYR B 1 81 ? 5.484 -16.520 19.340 1.00 17.49 109 TYR B N 1
ATOM 1259 C CA . TYR B 1 81 ? 6.771 -17.090 19.726 1.00 18.49 109 TYR B CA 1
ATOM 1260 C C . TYR B 1 81 ? 7.481 -16.212 20.733 1.00 18.95 109 TYR B C 1
ATOM 1261 O O . TYR B 1 81 ? 7.569 -15.005 20.539 1.00 19.76 109 TYR B O 1
ATOM 1270 N N . GLU B 1 82 ? 8.047 -16.844 21.765 1.00 17.40 110 GLU B N 1
ATOM 1271 C CA . GLU B 1 82 ? 8.737 -16.146 22.835 1.00 18.30 110 GLU B CA 1
ATOM 1272 C C . GLU B 1 82 ? 10.023 -15.521 22.311 1.00 16.07 110 GLU B C 1
ATOM 1273 O O . GLU B 1 82 ? 10.780 -16.167 21.583 1.00 15.70 110 GLU B O 1
ATOM 1279 N N . LEU B 1 83 ? 10.221 -14.256 22.663 1.00 15.66 111 LEU B N 1
ATOM 1280 C CA . LEU B 1 83 ? 11.473 -13.531 22.470 1.00 14.63 111 LEU B CA 1
ATOM 1281 C C . LEU B 1 83 ? 12.116 -13.400 23.846 1.00 13.02 111 LEU B C 1
ATOM 1282 O O . LEU B 1 83 ? 11.441 -13.040 24.808 1.00 14.33 111 LEU B O 1
ATOM 1287 N N . ILE B 1 84 ? 13.412 -13.710 23.936 1.00 13.92 112 ILE B N 1
ATOM 1288 C CA . ILE B 1 84 ? 14.152 -13.553 25.185 1.00 14.23 112 ILE B CA 1
ATOM 1289 C C . ILE B 1 84 ? 15.549 -12.974 24.959 1.00 12.64 112 ILE B C 1
ATOM 1290 O O . ILE B 1 84 ? 16.085 -12.988 23.833 1.00 13.75 112 ILE B O 1
ATOM 1295 N N . CYS B 1 85 ? 16.122 -12.459 26.048 1.00 12.29 113 CYS B N 1
ATOM 1296 C CA . CYS B 1 85 ? 17.566 -12.283 26.157 1.00 13.65 113 CYS B CA 1
ATOM 1297 C C . CYS B 1 85 ? 18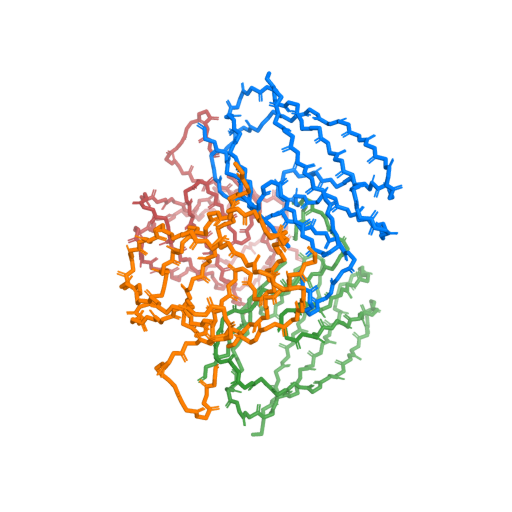.149 -13.474 26.941 1.00 13.16 113 CYS B C 1
ATOM 1298 O O . CYS B 1 85 ? 17.619 -13.857 28.001 1.00 13.97 113 CYS B O 1
ATOM 1301 N N A ARG B 1 86 ? 19.240 -14.035 26.421 0.23 11.47 114 ARG B N 1
ATOM 1302 N N B ARG B 1 86 ? 19.244 -14.044 26.440 0.77 13.45 114 ARG B N 1
ATOM 1303 C CA A ARG B 1 86 ? 19.873 -15.216 27.004 0.23 8.93 114 ARG B CA 1
ATOM 1304 C CA B ARG B 1 86 ? 19.886 -15.210 27.066 0.77 14.01 114 ARG B CA 1
ATOM 1305 C C A ARG B 1 86 ? 20.793 -14.908 28.200 0.23 7.99 114 ARG B C 1
ATOM 1306 C C B ARG B 1 86 ? 20.612 -14.921 28.368 0.77 14.10 114 ARG B C 1
ATOM 1307 O O A ARG B 1 86 ? 21.454 -15.821 28.695 0.23 14.85 114 ARG B O 1
ATOM 1308 O O B ARG B 1 86 ? 20.943 -15.845 29.110 0.77 14.74 114 ARG B O 1
ATOM 1323 N N . TYR B 1 87 ? 20.865 -13.652 28.659 1.00 13.77 115 TYR B N 1
ATOM 1324 C CA . TYR B 1 87 ? 21.764 -13.303 29.766 1.00 13.06 115 TYR B CA 1
ATOM 1325 C C . TYR B 1 87 ? 21.083 -13.101 31.140 1.00 12.31 115 TYR B C 1
ATOM 1326 O O . TYR B 1 87 ? 21.479 -12.236 31.925 1.00 13.22 115 TYR B O 1
ATOM 1335 N N . HIS B 1 88 ? 20.107 -13.949 31.426 1.00 12.79 116 HIS B N 1
ATOM 1336 C CA . HIS B 1 88 ? 19.317 -13.897 32.661 1.00 14.28 116 HIS B CA 1
ATOM 1337 C C . HIS B 1 88 ? 18.814 -15.286 32.968 1.00 14.87 116 HIS B C 1
ATOM 1338 O O . HIS B 1 88 ? 18.808 -16.150 32.092 1.00 16.27 116 HIS B O 1
ATOM 1345 N N . LEU B 1 89 ? 18.353 -15.470 34.201 1.00 13.78 117 LEU B N 1
ATOM 1346 C CA . LEU B 1 89 ? 17.682 -16.699 34.609 1.00 14.73 117 LEU B CA 1
ATOM 1347 C C . LEU B 1 89 ? 16.324 -16.355 35.217 1.00 13.69 117 LEU B C 1
ATOM 1348 O O . LEU B 1 89 ? 15.292 -16.452 34.532 1.00 16.74 117 LEU B O 1
ATOM 1353 N N . LEU B 1 90 ? 16.313 -15.951 36.487 1.00 14.95 118 LEU B N 1
ATOM 1354 C CA . LEU B 1 90 ? 15.053 -15.611 37.159 1.00 16.26 118 LEU B CA 1
ATOM 1355 C C . LEU B 1 90 ? 14.495 -14.241 36.740 1.00 15.67 118 LEU B C 1
ATOM 1356 O O . LEU B 1 90 ? 13.277 -14.061 36.672 1.00 19.71 118 LEU B O 1
ATOM 1361 N N . LYS B 1 91 ? 15.385 -13.274 36.522 1.00 18.16 119 LYS B N 1
ATOM 1362 C CA . LYS B 1 91 ? 14.980 -11.904 36.234 1.00 16.79 119 LYS B CA 1
ATOM 1363 C C . LYS B 1 91 ? 14.947 -11.697 34.732 1.00 18.11 119 LYS B C 1
ATOM 1364 O O . LYS B 1 91 ? 15.857 -11.135 34.156 1.00 21.32 119 LYS B O 1
ATOM 1370 N N . GLY B 1 92 ? 13.849 -12.134 34.127 1.00 20.19 120 GLY B N 1
ATOM 1371 C CA . GLY B 1 92 ? 13.759 -12.272 32.700 1.00 19.34 120 GLY B CA 1
ATOM 1372 C C . GLY B 1 92 ? 13.633 -10.968 31.936 1.00 17.29 120 GLY B C 1
ATOM 1373 O O . GLY B 1 92 ? 13.309 -9.904 32.485 1.00 17.89 120 GLY B O 1
ATOM 1382 N N . GLU B 1 94 ? 11.795 -10.464 28.366 1.00 16.17 122 GLU B N 1
ATOM 1383 C CA . GLU B 1 94 ? 10.972 -11.198 27.411 1.00 17.46 122 GLU B CA 1
ATOM 1384 C C . GLU B 1 94 ? 10.103 -10.325 26.509 1.00 16.10 122 GLU B C 1
ATOM 1385 O O . GLU B 1 94 ? 9.814 -9.162 26.818 1.00 17.84 122 GLU B O 1
ATOM 1391 N N . GLY B 1 95 ? 9.718 -10.920 25.383 1.00 16.88 123 GLY B N 1
ATOM 1392 C CA . GLY B 1 95 ? 8.737 -10.355 24.481 1.00 16.13 123 GLY B CA 1
ATOM 1393 C C . GLY B 1 95 ? 8.013 -11.447 23.713 1.00 14.67 123 GLY B C 1
ATOM 1394 O O . GLY B 1 95 ? 8.243 -12.632 23.936 1.00 18.01 123 GLY B O 1
ATOM 1395 N N . LYS B 1 96 ? 7.103 -11.034 22.840 1.00 15.89 124 LYS B N 1
ATOM 1396 C CA . LYS B 1 96 ? 6.385 -11.955 21.991 1.00 18.20 124 LYS B CA 1
ATOM 1397 C C . LYS B 1 96 ? 6.515 -11.500 20.567 1.00 16.46 124 LYS B C 1
ATOM 1398 O O . LYS B 1 96 ? 6.503 -10.302 20.281 1.00 17.93 124 LYS B O 1
ATOM 1404 N N . VAL B 1 97 ? 6.671 -12.474 19.682 1.00 17.71 125 VAL B N 1
ATOM 1405 C CA . VAL B 1 97 ? 6.701 -12.224 18.261 1.00 18.04 125 VAL B CA 1
ATOM 1406 C C . VAL B 1 97 ? 5.542 -12.979 17.632 1.00 17.80 125 VAL B C 1
ATOM 1407 O O . VAL B 1 97 ? 5.455 -14.202 17.712 1.00 19.20 125 VAL B O 1
ATOM 1411 N N . ILE B 1 98 ? 4.641 -12.221 17.024 1.00 18.20 126 ILE B N 1
ATOM 1412 C CA . ILE B 1 98 ? 3.411 -12.763 16.461 1.00 18.67 126 ILE B CA 1
ATOM 1413 C C . ILE B 1 98 ? 3.600 -12.804 14.967 1.00 18.43 126 ILE B C 1
ATOM 1414 O O . ILE B 1 98 ? 3.827 -11.771 14.328 1.00 18.70 126 ILE B O 1
ATOM 1419 N N . VAL B 1 99 ? 3.541 -14.010 14.418 1.00 19.36 127 VAL B N 1
ATOM 1420 C CA . VAL B 1 99 ? 3.557 -14.187 12.981 1.00 19.78 127 VAL B CA 1
ATOM 1421 C C . VAL B 1 99 ? 2.125 -14.465 12.542 1.00 22.46 127 VAL B C 1
ATOM 1422 O O . VAL B 1 99 ? 1.519 -15.446 12.975 1.00 23.98 127 VAL B O 1
ATOM 1426 N N . LYS B 1 100 ? 1.594 -13.568 11.710 1.00 27.80 128 LYS B N 1
ATOM 1427 C CA . LYS B 1 100 ? 0.229 -13.655 11.195 1.00 34.13 128 LYS B CA 1
ATOM 1428 C C . LYS B 1 100 ? 0.297 -13.967 9.708 1.00 38.24 128 LYS B C 1
ATOM 1429 O O . LYS B 1 100 ? 1.142 -13.413 9.000 1.00 33.08 128 LYS B O 1
ATOM 1436 N N . ALA C 1 13 ? 8.324 -0.629 55.072 1.00 37.42 41 ALA C N 1
ATOM 1437 C CA . ALA C 1 13 ? 6.971 -0.116 55.476 1.00 47.40 41 ALA C CA 1
ATOM 1438 C C . ALA C 1 13 ? 6.730 1.299 54.927 1.00 47.50 41 ALA C C 1
ATOM 1439 O O . ALA C 1 13 ? 6.632 2.266 55.688 1.00 38.20 41 ALA C O 1
ATOM 1441 N N . LYS C 1 14 ? 6.597 1.394 53.602 1.00 43.07 42 LYS C N 1
ATOM 1442 C CA . LYS C 1 14 ? 6.700 2.669 52.880 1.00 34.52 42 LYS C CA 1
ATOM 1443 C C . LYS C 1 14 ? 5.358 3.327 52.520 1.00 27.94 42 LYS C C 1
ATOM 1444 O O . LYS C 1 14 ? 4.484 2.693 51.920 1.00 32.99 42 LYS C O 1
ATOM 1450 N N . VAL C 1 15 ? 5.222 4.602 52.889 1.00 22.70 43 VAL C N 1
ATOM 1451 C CA . VAL C 1 15 ? 4.081 5.440 52.492 1.00 20.45 43 VAL C CA 1
ATOM 1452 C C . VAL C 1 15 ? 4.608 6.721 51.826 1.00 20.46 43 VAL C C 1
ATOM 1453 O O . VAL C 1 15 ? 5.428 7.436 52.410 1.00 22.17 43 VAL C O 1
ATOM 1457 N N . ILE C 1 16 ? 4.146 7.000 50.609 1.00 19.80 44 ILE C N 1
ATOM 1458 C CA . ILE C 1 16 ? 4.577 8.191 49.871 1.00 20.48 44 ILE C CA 1
ATOM 1459 C C . ILE C 1 16 ? 3.376 9.063 49.514 1.00 18.46 44 ILE C C 1
ATOM 1460 O O . ILE C 1 16 ? 2.396 8.575 48.950 1.00 20.63 44 ILE C O 1
ATOM 1465 N N . GLU C 1 17 ? 3.474 10.346 49.854 1.00 20.60 45 GLU C N 1
ATOM 1466 C CA . GLU C 1 17 ? 2.450 11.347 49.518 1.00 19.41 45 GLU C CA 1
ATOM 1467 C C . GLU C 1 17 ? 2.718 11.959 48.140 1.00 19.26 45 GLU C C 1
ATOM 1468 O O . GLU C 1 17 ? 3.838 12.398 47.854 1.00 20.31 45 GLU C O 1
ATOM 1474 N N . VAL C 1 18 ? 1.678 12.015 47.310 1.00 19.22 46 VAL C N 1
ATOM 1475 C CA . VAL C 1 18 ? 1.734 12.704 46.018 1.00 17.11 46 VAL C CA 1
ATOM 1476 C C . VAL C 1 18 ? 0.550 13.662 45.902 1.00 16.73 46 VAL C C 1
ATOM 1477 O O . VAL C 1 18 ? -0.605 13.249 45.994 1.00 16.85 46 VAL C O 1
ATOM 1481 N N . GLU C 1 19 ? 0.864 14.945 45.725 1.00 17.24 47 GLU C N 1
ATOM 1482 C CA . GLU C 1 19 ? -0.128 15.978 45.500 1.00 16.70 47 GLU C CA 1
ATOM 1483 C C . GLU C 1 19 ? -0.412 16.060 44.006 1.00 15.04 47 GLU C C 1
ATOM 1484 O O . GLU C 1 19 ? 0.513 16.156 43.199 1.00 14.64 47 GLU C O 1
ATOM 1490 N N . LEU C 1 20 ? -1.690 16.015 43.643 1.00 14.72 48 LEU C N 1
ATOM 1491 C CA . LEU C 1 20 ? -2.129 16.397 42.304 1.00 13.84 48 LEU C CA 1
ATOM 1492 C C . LEU C 1 20 ? -2.660 17.815 42.452 1.00 15.21 48 LEU C C 1
ATOM 1493 O O . LEU C 1 20 ? -3.340 18.113 43.424 1.00 16.72 48 LEU C O 1
ATOM 1498 N N . ASN C 1 21 ? -2.323 18.693 41.515 1.00 13.84 49 ASN C N 1
ATOM 1499 C CA . ASN C 1 21 ? -2.829 20.053 41.542 1.00 14.77 49 ASN C CA 1
ATOM 1500 C C . ASN C 1 21 ? -2.853 20.579 40.120 1.00 15.45 49 ASN C C 1
ATOM 1501 O O . ASN C 1 21 ? -2.599 19.817 39.176 1.00 15.74 49 ASN C O 1
ATOM 1506 N N . ASP C 1 22 ? -3.197 21.847 39.939 1.00 16.69 50 ASP C N 1
ATOM 1507 C CA . ASP C 1 22 ? -3.458 22.355 38.591 1.00 14.00 50 ASP C CA 1
ATOM 1508 C C . ASP C 1 22 ? -2.202 23.041 38.019 1.00 17.19 50 ASP C C 1
ATOM 1509 O O . ASP C 1 22 ? -1.833 24.105 38.498 1.00 18.56 50 ASP C O 1
ATOM 1514 N N . ASP C 1 23 ? -1.507 22.466 37.024 1.00 18.13 51 ASP C N 1
ATOM 1515 C CA . ASP C 1 23 ? -1.649 21.107 36.500 1.00 17.32 51 ASP C CA 1
ATOM 1516 C C . ASP C 1 23 ? -0.287 20.431 36.662 1.00 16.05 51 ASP C C 1
ATOM 1517 O O . ASP C 1 23 ? 0.547 20.431 35.743 1.00 19.17 51 ASP C O 1
ATOM 1522 N N . TYR C 1 24 ? -0.038 19.913 37.855 1.00 13.31 52 TYR C N 1
ATOM 1523 C CA . TYR C 1 24 ? 1.240 19.318 38.158 1.00 13.85 52 TYR C CA 1
ATOM 1524 C C . TYR C 1 24 ? 1.110 18.229 39.222 1.00 12.66 52 TYR C C 1
ATOM 1525 O O . TYR C 1 24 ? 0.107 18.162 39.950 1.00 14.38 52 TYR C O 1
ATOM 1534 N N . PHE C 1 25 ? 2.163 17.408 39.324 1.00 13.54 53 PHE C N 1
ATOM 1535 C CA . PHE C 1 25 ? 2.363 16.460 40.427 1.00 14.83 53 PHE C CA 1
ATOM 1536 C C . PHE C 1 25 ? 3.487 16.981 41.312 1.00 15.11 53 PHE C C 1
ATOM 1537 O O . PHE C 1 25 ? 4.475 17.484 40.818 1.00 16.86 53 PHE C O 1
ATOM 1545 N N . ASN C 1 26 ? 3.335 16.818 42.619 1.00 15.64 54 ASN C N 1
ATOM 1546 C CA . ASN C 1 26 ? 4.361 17.194 43.584 1.00 16.21 54 ASN C CA 1
ATOM 1547 C C . ASN C 1 26 ? 4.497 16.127 44.669 1.00 17.12 54 ASN C C 1
ATOM 1548 O O . ASN C 1 26 ? 3.566 15.925 45.439 1.00 16.75 54 ASN C O 1
ATOM 1553 N N . PRO C 1 27 ? 5.662 15.461 44.759 1.00 17.61 55 PRO C N 1
ATOM 1554 C CA . PRO C 1 27 ? 6.874 15.665 43.962 1.00 17.72 55 PRO C CA 1
ATOM 1555 C C . PRO C 1 27 ? 6.705 15.180 42.539 1.00 15.20 55 PRO C C 1
ATOM 1556 O O . PRO C 1 27 ? 5.940 14.246 42.291 1.00 16.68 55 PRO C O 1
ATOM 1560 N N . ASN C 1 28 ? 7.403 15.827 41.611 1.00 13.63 56 ASN C N 1
ATOM 1561 C CA . ASN C 1 28 ? 7.357 15.409 40.229 1.00 14.16 56 ASN C CA 1
ATOM 1562 C C . ASN C 1 28 ? 8.248 14.204 39.914 1.00 14.00 56 ASN C C 1
ATOM 1563 O O . ASN C 1 28 ? 8.148 13.625 38.834 1.00 17.46 56 ASN C O 1
ATOM 1568 N N . VAL C 1 29 ? 9.072 13.815 40.884 1.00 13.93 57 VAL C N 1
ATOM 1569 C CA . VAL C 1 29 ? 9.869 12.597 40.811 1.00 15.00 57 VAL C CA 1
ATOM 1570 C C . VAL C 1 29 ? 9.673 11.852 42.116 1.00 16.89 57 VAL C C 1
ATOM 1571 O O . VAL C 1 29 ? 9.828 12.422 43.201 1.00 18.00 57 VAL C O 1
ATOM 1575 N N . ILE C 1 30 ? 9.304 10.587 41.987 1.00 18.70 58 ILE C N 1
ATOM 1576 C CA . ILE C 1 30 ? 8.964 9.712 43.104 1.00 18.86 58 ILE C CA 1
ATOM 1577 C C . ILE C 1 30 ? 9.860 8.476 42.983 1.00 19.36 58 ILE C C 1
ATOM 1578 O O . ILE C 1 30 ? 9.939 7.901 41.909 1.00 18.44 58 ILE C O 1
ATOM 1583 N N . THR C 1 31 ? 10.546 8.084 44.055 1.00 22.01 59 THR C N 1
ATOM 1584 C CA . THR C 1 31 ? 11.330 6.850 44.044 1.00 19.40 59 THR C CA 1
ATOM 1585 C C . THR C 1 31 ? 10.675 5.861 44.974 1.00 23.12 59 THR C C 1
ATOM 1586 O O . THR C 1 31 ? 10.352 6.200 46.100 1.00 25.73 59 THR C O 1
ATOM 1590 N N . ILE C 1 32 ? 10.470 4.641 44.486 1.00 23.70 60 ILE C N 1
ATOM 1591 C CA . ILE C 1 32 ? 9.897 3.583 45.299 1.00 23.77 60 ILE C CA 1
ATOM 1592 C C . ILE C 1 32 ? 10.778 2.345 45.181 1.00 23.33 60 ILE C C 1
ATOM 1593 O O . ILE C 1 32 ? 11.430 2.137 44.157 1.00 29.12 60 ILE C O 1
ATOM 1598 N N . PRO C 1 33 ? 10.815 1.533 46.243 1.00 25.23 61 PRO C N 1
ATOM 1599 C CA . PRO C 1 33 ? 11.755 0.423 46.308 1.00 24.93 61 PRO C CA 1
ATOM 1600 C C . PRO C 1 33 ? 11.312 -0.790 45.507 1.00 24.77 61 PRO C C 1
ATOM 1601 O O . PRO C 1 33 ? 10.136 -1.198 45.567 1.00 23.92 61 PRO C O 1
ATOM 1605 N N . ILE C 1 34 ? 12.261 -1.357 44.765 1.00 24.70 62 ILE C N 1
ATOM 1606 C CA . ILE C 1 34 ? 12.025 -2.581 44.018 1.00 23.97 62 ILE C CA 1
ATOM 1607 C C . ILE C 1 34 ? 11.707 -3.732 44.960 1.00 25.91 62 ILE C C 1
ATOM 1608 O O . ILE C 1 34 ? 12.309 -3.858 46.025 1.00 28.18 62 ILE C O 1
ATOM 1613 N N . ASN C 1 35 ? 10.729 -4.549 44.573 1.00 26.43 63 ASN C N 1
ATOM 1614 C CA . ASN C 1 35 ? 10.374 -5.764 45.312 1.00 29.77 63 ASN C CA 1
ATOM 1615 C C . ASN C 1 35 ? 9.787 -5.499 46.697 1.00 32.68 63 ASN C C 1
ATOM 1616 O O . ASN C 1 35 ? 9.607 -6.406 47.482 1.00 68.61 63 ASN C O 1
ATOM 1621 N N . GLU C 1 36 ? 9.493 -4.240 46.993 1.00 32.93 64 GLU C N 1
ATOM 1622 C CA . GLU C 1 36 ? 8.873 -3.900 48.262 1.00 29.45 64 GLU C CA 1
ATOM 1623 C C . GLU C 1 36 ? 7.577 -3.175 47.973 1.00 29.08 64 GLU C C 1
ATOM 1624 O O . GLU C 1 36 ? 7.413 -2.603 46.897 1.00 30.75 64 GLU C O 1
ATOM 1630 N N . SER C 1 37 ? 6.657 -3.241 48.928 1.00 29.02 65 SER C N 1
ATOM 1631 C CA . SER C 1 37 ? 5.323 -2.684 48.774 1.00 31.52 65 SER C CA 1
ATOM 1632 C C . SER C 1 37 ? 5.282 -1.237 49.264 1.00 30.12 65 SER C C 1
ATOM 1633 O O . SER C 1 37 ? 5.777 -0.930 50.351 1.00 31.93 65 SER C O 1
ATOM 1636 N N . THR C 1 38 ? 4.710 -0.354 48.444 1.00 24.74 66 THR C N 1
ATOM 1637 C CA . THR C 1 38 ? 4.525 1.053 48.814 1.00 25.34 66 THR C CA 1
ATOM 1638 C C . THR C 1 38 ? 3.068 1.475 48.673 1.00 22.34 66 THR C C 1
ATOM 1639 O O . THR C 1 38 ? 2.413 1.150 47.676 1.00 24.21 66 THR C O 1
ATOM 1643 N N . THR C 1 39 ? 2.571 2.186 49.687 1.00 22.27 67 THR C N 1
ATOM 1644 C CA . THR C 1 39 ? 1.280 2.846 49.613 1.00 21.76 67 THR C CA 1
ATOM 1645 C C . THR C 1 39 ? 1.489 4.290 49.152 1.00 20.27 67 THR C C 1
ATOM 1646 O O . THR C 1 39 ? 2.263 5.044 49.762 1.00 21.07 67 THR C O 1
ATOM 1650 N N . LEU C 1 40 ? 0.826 4.644 48.051 1.00 21.53 68 LEU C N 1
ATOM 1651 C CA . LEU C 1 40 ? 0.833 5.995 47.517 1.00 21.77 68 LEU C CA 1
ATOM 1652 C C . LEU C 1 40 ? -0.419 6.723 47.988 1.00 18.53 68 LEU C C 1
ATOM 1653 O O . LEU C 1 40 ? -1.528 6.232 47.770 1.00 20.14 68 LEU C O 1
ATOM 1658 N N . LEU C 1 41 ? -0.231 7.849 48.681 1.00 19.04 69 LEU C N 1
ATOM 1659 C CA . LEU C 1 41 ? -1.334 8.696 49.131 1.00 19.10 69 LEU C CA 1
ATOM 1660 C C . LEU C 1 41 ? -1.534 9.796 48.116 1.00 18.34 69 LEU C C 1
ATOM 1661 O O . LEU C 1 41 ? -0.721 10.707 48.028 1.00 21.10 69 LEU C O 1
ATOM 1666 N N . LEU C 1 42 ? -2.619 9.698 47.354 1.00 17.00 70 LEU C N 1
ATOM 1667 C CA . LEU C 1 42 ? -2.889 10.608 46.241 1.00 14.84 70 LEU C CA 1
ATOM 1668 C C . LEU C 1 42 ? -3.866 11.697 46.664 1.00 16.30 70 LEU C C 1
ATOM 1669 O O . LEU C 1 42 ? -5.050 11.428 46.807 1.00 23.26 70 LEU C O 1
ATOM 1674 N N . LYS C 1 43 ? -3.370 12.914 46.868 1.00 16.40 71 LYS C N 1
ATOM 1675 C CA . LYS C 1 43 ? -4.216 14.017 47.318 1.00 17.91 71 LYS C CA 1
ATOM 1676 C C . LYS C 1 43 ? -4.417 15.020 46.206 1.00 16.58 71 LYS C C 1
ATOM 1677 O O . LYS C 1 43 ? -3.476 15.696 45.810 1.00 17.26 71 LYS C O 1
ATOM 1683 N N . ASN C 1 44 ? -5.637 15.118 45.695 1.00 15.93 72 ASN C N 1
ATOM 1684 C CA . ASN C 1 44 ? -5.904 16.131 44.682 1.00 16.04 72 ASN C CA 1
ATOM 1685 C C . ASN C 1 44 ? -6.242 17.447 45.375 1.00 16.65 72 ASN C C 1
ATOM 1686 O O . ASN C 1 44 ? -7.369 17.650 45.809 1.00 18.02 72 ASN C O 1
ATOM 1691 N N . LYS C 1 45 ? -5.248 18.333 45.465 1.00 15.66 73 LYS C N 1
ATOM 1692 C CA . LYS C 1 45 ? -5.413 19.662 46.059 1.00 17.03 73 LYS C CA 1
ATOM 1693 C C . LYS C 1 45 ? -5.762 20.738 45.018 1.00 17.27 73 LYS C C 1
ATOM 1694 O O . LYS C 1 45 ? -5.942 21.918 45.353 1.00 21.23 73 LYS C O 1
ATOM 1700 N N . GLY C 1 46 ? -5.894 20.324 43.761 1.00 18.02 74 GLY C N 1
ATOM 1701 C CA . GLY C 1 46 ? -6.287 21.221 42.688 1.00 21.00 74 GLY C CA 1
ATOM 1702 C C . GLY C 1 46 ? -7.786 21.396 42.600 1.00 18.24 74 GLY C C 1
ATOM 1703 O O . GLY C 1 46 ? -8.544 20.692 43.257 1.00 21.63 74 GLY C O 1
ATOM 1704 N N . LYS C 1 47 ? -8.193 22.354 41.779 1.00 18.95 75 LYS C N 1
ATOM 1705 C CA . LYS C 1 47 ? -9.598 22.570 41.431 1.00 18.86 75 LYS C CA 1
ATOM 1706 C C . LYS C 1 47 ? -10.117 21.546 40.419 1.00 18.61 75 LYS C C 1
ATOM 1707 O O . LYS C 1 47 ? -11.288 21.157 40.466 1.00 19.51 75 LYS C O 1
ATOM 1713 N N . SER C 1 48 ? -9.255 21.148 39.487 1.00 20.33 76 SER C N 1
ATOM 1714 C CA . SER C 1 48 ? -9.614 20.207 38.419 1.00 15.52 76 SER C CA 1
ATOM 1715 C C . SER C 1 48 ? -9.539 18.747 38.869 1.00 16.57 76 SER C C 1
ATOM 1716 O O . SER C 1 48 ? -8.763 18.400 39.760 1.00 19.36 76 SER C O 1
ATOM 1719 N N . GLU C 1 49 ? -10.348 17.896 38.239 1.00 17.08 77 GLU C N 1
ATOM 1720 C CA . GLU C 1 49 ? -10.133 16.465 38.305 1.00 14.67 77 GLU C CA 1
ATOM 1721 C C . GLU C 1 49 ? -8.813 16.134 37.632 1.00 13.93 77 GLU C C 1
ATOM 1722 O O . GLU C 1 49 ? -8.494 16.718 36.590 1.00 13.69 77 GLU C O 1
ATOM 1728 N N . HIS C 1 50 ? -8.057 15.193 38.192 1.00 15.06 78 HIS C N 1
ATOM 1729 C CA . HIS C 1 50 ? -6.799 14.759 37.585 1.00 14.44 78 HIS C CA 1
ATOM 1730 C C . HIS C 1 50 ? -6.676 13.245 37.673 1.00 14.60 78 HIS C C 1
ATOM 1731 O O . HIS C 1 50 ? -7.320 12.610 38.510 1.00 18.73 78 HIS C O 1
ATOM 1738 N N . THR C 1 51 ? -5.848 12.673 36.809 1.00 14.23 79 THR C N 1
ATOM 1739 C CA . THR C 1 51 ? -5.516 11.256 36.909 1.00 13.51 79 THR C CA 1
ATOM 1740 C C . THR C 1 51 ? -4.065 11.088 37.334 1.00 12.93 79 THR C C 1
ATOM 1741 O O . THR C 1 51 ? -3.235 11.974 37.103 1.00 14.01 79 THR C O 1
ATOM 1745 N N . PHE C 1 52 ? -3.800 9.940 37.966 1.00 13.74 80 PHE C N 1
ATOM 1746 C CA . PHE C 1 52 ? -2.456 9.488 38.311 1.00 13.34 80 PHE C CA 1
ATOM 1747 C C . PHE C 1 52 ? -2.246 8.196 37.517 1.00 11.58 80 PHE C C 1
ATOM 1748 O O . PHE C 1 52 ? -2.808 7.159 37.848 1.00 14.08 80 PHE C O 1
ATOM 1756 N N . THR C 1 53 ? -1.502 8.302 36.415 1.00 11.67 81 THR C N 1
ATOM 1757 C CA . THR C 1 53 ? -1.426 7.243 35.398 1.00 14.15 81 THR C CA 1
ATOM 1758 C C . THR C 1 53 ? 0.022 6.879 35.073 1.00 11.93 81 THR C C 1
ATOM 1759 O O . THR C 1 53 ? 0.788 7.727 34.605 1.00 13.55 81 THR C O 1
ATOM 1763 N N . ILE C 1 54 ? 0.411 5.648 35.396 1.00 12.73 82 ILE C N 1
ATOM 1764 C CA . ILE C 1 54 ? 1.744 5.139 35.093 1.00 13.96 82 ILE C CA 1
ATOM 1765 C C . ILE C 1 54 ? 1.503 3.921 34.216 1.00 15.39 82 ILE C C 1
ATOM 1766 O O . ILE C 1 54 ? 1.338 2.813 34.716 1.00 15.27 82 ILE C O 1
ATOM 1771 N N . LYS C 1 55 ? 1.432 4.157 32.903 1.00 14.50 83 LYS C N 1
ATOM 1772 C CA . LYS C 1 55 ? 1.000 3.118 31.981 1.00 15.29 83 LYS C CA 1
ATOM 1773 C C . LYS C 1 55 ? 1.829 1.839 32.106 1.00 13.78 83 LYS C C 1
ATOM 1774 O O . LYS C 1 55 ? 1.276 0.733 32.139 1.00 15.44 83 LYS C O 1
ATOM 1780 N N . LYS C 1 56 ? 3.151 1.987 32.191 1.00 13.62 84 LYS C N 1
ATOM 1781 C CA . LYS C 1 56 ? 4.038 0.819 32.195 1.00 15.72 84 LYS C CA 1
ATOM 1782 C C . LYS C 1 56 ? 4.046 0.048 33.520 1.00 16.15 84 LYS C C 1
ATOM 1783 O O . LYS C 1 56 ? 4.554 -1.065 33.565 1.00 18.88 84 LYS C O 1
ATOM 1789 N N . LEU C 1 57 ? 3.474 0.633 34.574 1.00 15.70 85 LEU C N 1
ATOM 1790 C CA . LEU C 1 57 ? 3.243 -0.059 35.831 1.00 15.90 85 LEU C CA 1
ATOM 1791 C C . LEU C 1 57 ? 1.792 -0.550 35.948 1.00 16.40 85 LEU C C 1
ATOM 1792 O O . LEU C 1 57 ? 1.436 -1.187 36.935 1.00 19.00 85 LEU C O 1
ATOM 1797 N N . GLY C 1 58 ? 0.959 -0.270 34.948 1.00 16.44 86 GLY C N 1
ATOM 1798 C CA . GLY C 1 58 ? -0.442 -0.693 34.986 1.00 15.32 86 GLY C CA 1
ATOM 1799 C C . GLY C 1 58 ? -1.297 0.088 35.969 1.00 15.11 86 GLY C C 1
ATOM 1800 O O . GLY C 1 58 ? -2.314 -0.426 36.454 1.00 17.91 86 GLY C O 1
ATOM 1801 N N . ILE C 1 59 ? -0.868 1.312 36.296 1.00 15.46 87 ILE C N 1
ATOM 1802 C CA . ILE C 1 59 ? -1.557 2.145 37.279 1.00 14.56 87 ILE C CA 1
ATOM 1803 C C . ILE C 1 59 ? -2.388 3.202 36.567 1.00 13.90 87 ILE C C 1
ATOM 1804 O O . ILE C 1 59 ? -1.848 3.937 35.736 1.00 14.84 87 ILE C O 1
ATOM 1809 N N . ASP C 1 60 ? -3.679 3.287 36.896 1.00 14.07 88 ASP C N 1
ATOM 1810 C CA . ASP C 1 60 ? -4.524 4.322 36.289 1.00 14.00 88 ASP C CA 1
ATOM 1811 C C . ASP C 1 60 ? -5.653 4.656 37.242 1.00 13.36 88 ASP C C 1
ATOM 1812 O O . ASP C 1 60 ? -6.623 3.920 37.357 1.00 15.54 88 ASP C O 1
ATOM 1817 N N . VAL C 1 61 ? -5.516 5.776 37.932 1.00 15.25 89 VAL C N 1
ATOM 1818 C CA . VAL C 1 61 ? -6.394 6.144 39.023 1.00 16.50 89 VAL C CA 1
ATOM 1819 C C . VAL C 1 61 ? -6.848 7.588 38.812 1.00 14.14 89 VAL C C 1
ATOM 1820 O O . VAL C 1 61 ? -6.026 8.463 38.650 1.00 15.92 89 VAL C O 1
ATOM 1824 N N . VAL C 1 62 ? -8.160 7.831 38.856 1.00 15.93 90 VAL C N 1
ATOM 1825 C CA . VAL C 1 62 ? -8.682 9.212 38.867 1.00 16.99 90 VAL C CA 1
ATOM 1826 C C . VAL C 1 62 ? -8.889 9.684 40.307 1.00 14.34 90 VAL C C 1
ATOM 1827 O O . VAL C 1 62 ? -9.309 8.898 41.169 1.00 16.50 90 VAL C O 1
ATOM 1831 N N . VAL C 1 63 ? -8.584 10.959 40.560 1.00 15.37 91 VAL C N 1
ATOM 1832 C CA . VAL C 1 63 ? -8.787 11.570 41.871 1.00 15.11 91 VAL C CA 1
ATOM 1833 C C . VAL C 1 63 ? -9.582 12.864 41.695 1.00 16.87 91 VAL C C 1
ATOM 1834 O O . VAL C 1 63 ? -9.139 13.795 41.015 1.00 16.17 91 VAL C O 1
ATOM 1838 N N A GLU C 1 64 ? -10.766 12.908 42.298 0.60 19.54 92 GLU C N 1
ATOM 1839 N N B GLU C 1 64 ? -10.765 12.898 42.302 0.40 18.75 92 GLU C N 1
ATOM 1840 C CA A GLU C 1 64 ? -11.634 14.079 42.187 0.60 18.78 92 GLU C CA 1
ATOM 1841 C CA B GLU C 1 64 ? -11.660 14.049 42.254 0.40 18.05 92 GLU C CA 1
ATOM 1842 C C A GLU C 1 64 ? -11.048 15.243 42.998 0.60 18.49 92 GLU C C 1
ATOM 1843 C C B GLU C 1 64 ? -11.081 15.238 43.036 0.40 18.39 92 GLU C C 1
ATOM 1844 O O A GLU C 1 64 ? -10.278 15.042 43.942 0.60 20.08 92 GLU C O 1
ATOM 1845 O O B GLU C 1 64 ? -10.333 15.045 43.997 0.40 20.09 92 GLU C O 1
ATOM 1856 N N . SER C 1 65 ? -11.418 16.460 42.622 1.00 17.78 93 SER C N 1
ATOM 1857 C CA . SER C 1 65 ? -11.009 17.661 43.352 1.00 18.53 93 SER C CA 1
ATOM 1858 C C . SER C 1 65 ? -11.384 17.580 44.830 1.00 20.44 93 SER C C 1
ATOM 1859 O O . SER C 1 65 ? -12.522 17.251 45.175 1.00 21.16 93 SER C O 1
ATOM 1862 N N . GLY C 1 66 ? -10.403 17.869 45.682 1.00 19.17 94 GLY C N 1
ATOM 1863 C CA . GLY C 1 66 ? -10.593 17.909 47.125 1.00 22.34 94 GLY C CA 1
ATOM 1864 C C . GLY C 1 66 ? -10.623 16.556 47.807 1.00 20.00 94 GLY C C 1
ATOM 1865 O O . GLY C 1 66 ? -10.908 16.482 49.012 1.00 24.55 94 GLY C O 1
ATOM 1866 N N . LYS C 1 67 ? -10.319 15.494 47.048 1.00 20.03 95 LYS C N 1
ATOM 1867 C CA . LYS C 1 67 ? -10.343 14.126 47.544 1.00 18.42 95 LYS C CA 1
ATOM 1868 C C . LYS C 1 67 ? -8.969 13.474 47.582 1.00 17.19 95 LYS C C 1
ATOM 1869 O O . LYS C 1 67 ? -8.075 13.810 46.821 1.00 18.39 95 LYS C O 1
ATOM 1875 N N . GLU C 1 68 ? -8.846 12.510 48.488 1.00 20.17 96 GLU C N 1
ATOM 1876 C CA . GLU C 1 68 ? -7.644 11.725 48.630 1.00 22.26 96 GLU C CA 1
ATOM 1877 C C . GLU C 1 68 ? -7.981 10.262 48.426 1.00 19.49 96 GLU C C 1
ATOM 1878 O O . GLU C 1 68 ? -9.019 9.779 48.868 1.00 20.86 96 GLU C O 1
ATOM 1884 N N . LYS C 1 69 ? -7.080 9.562 47.754 1.00 23.60 97 LYS C N 1
ATOM 1885 C CA . LYS C 1 69 ? -7.268 8.169 47.426 1.00 24.13 97 LYS C CA 1
ATOM 1886 C C . LYS C 1 69 ? -5.982 7.487 47.789 1.00 22.21 97 LYS C C 1
ATOM 1887 O O . LYS C 1 69 ? -4.911 8.089 47.700 1.00 23.92 97 LYS C O 1
ATOM 1893 N N . ASN C 1 70 ? -6.063 6.238 48.210 1.00 21.72 98 ASN C N 1
ATOM 1894 C CA . ASN C 1 70 ? -4.852 5.491 48.480 1.00 22.46 98 ASN C CA 1
ATOM 1895 C C . ASN C 1 70 ? -4.830 4.229 47.635 1.00 27.04 98 ASN C C 1
ATOM 1896 O O . ASN C 1 70 ? -5.861 3.570 47.455 1.00 26.74 98 ASN C O 1
ATOM 1901 N N . ILE C 1 71 ? -3.665 3.930 47.069 1.00 23.29 99 ILE C N 1
ATOM 1902 C CA . ILE C 1 71 ? -3.477 2.693 46.319 1.00 22.27 99 ILE C CA 1
ATOM 1903 C C . ILE C 1 71 ? -2.155 2.069 46.742 1.00 22.86 99 ILE C C 1
ATOM 1904 O O . ILE C 1 71 ? -1.279 2.751 47.276 1.00 25.08 99 ILE C O 1
ATOM 1909 N N . THR C 1 72 ? -2.033 0.764 46.531 1.00 24.29 100 THR C N 1
ATOM 1910 C CA . THR C 1 72 ? -0.818 0.031 46.843 1.00 26.62 100 THR C CA 1
ATOM 1911 C C . THR C 1 72 ? -0.124 -0.416 45.557 1.00 25.09 100 THR C C 1
ATOM 1912 O O . THR C 1 72 ? -0.771 -0.871 44.603 1.00 30.43 100 THR C O 1
ATOM 1916 N N . VAL C 1 73 ? 1.195 -0.285 45.528 1.00 24.18 101 VAL C N 1
ATOM 1917 C CA . VAL C 1 73 ? 1.986 -0.711 44.368 1.00 28.33 101 VAL C CA 1
ATOM 1918 C C . VAL C 1 73 ? 3.099 -1.659 44.816 1.00 26.41 101 VAL C C 1
ATOM 1919 O O . VAL C 1 73 ? 3.598 -1.554 45.930 1.00 27.41 101 VAL C O 1
ATOM 1923 N N . LYS C 1 74 ? 3.470 -2.599 43.954 1.00 28.11 102 LYS C N 1
ATOM 1924 C CA . LYS C 1 74 ? 4.661 -3.406 44.193 1.00 28.86 102 LYS C CA 1
ATOM 1925 C C . LYS C 1 74 ? 5.366 -3.718 42.873 1.00 25.99 102 LYS C C 1
ATOM 1926 O O . LYS C 1 74 ? 5.074 -4.727 42.229 1.00 30.59 102 LYS C O 1
ATOM 1932 N N . PRO C 1 75 ? 6.303 -2.844 42.473 1.00 25.88 103 PRO C N 1
ATOM 1933 C CA . PRO C 1 75 ? 7.062 -3.008 41.249 1.00 26.28 103 PRO C CA 1
ATOM 1934 C C . PRO C 1 75 ? 8.204 -4.004 41.438 1.00 29.20 103 PRO C C 1
ATOM 1935 O O . PRO C 1 75 ? 8.849 -4.015 42.489 1.00 35.76 103 PRO C O 1
ATOM 1939 N N . LYS C 1 76 ? 8.454 -4.824 40.421 1.00 34.64 104 LYS C N 1
ATOM 1940 C CA . LYS C 1 76 ? 9.538 -5.807 40.480 1.00 33.61 104 LYS C CA 1
ATOM 1941 C C . LYS C 1 76 ? 10.533 -5.644 39.338 1.00 32.00 104 LYS C C 1
ATOM 1942 O O . LYS C 1 76 ? 11.458 -6.447 39.198 1.00 36.04 104 LYS C O 1
ATOM 1948 N N . SER C 1 77 ? 10.354 -4.591 38.538 1.00 35.38 105 SER C N 1
ATOM 1949 C CA . SER C 1 77 ? 11.239 -4.302 37.418 1.00 30.61 105 SER C CA 1
ATOM 1950 C C . SER C 1 77 ? 11.820 -2.911 37.602 1.00 24.05 105 SER C C 1
ATOM 1951 O O . SER C 1 77 ? 11.128 -1.915 37.427 1.00 26.74 105 SER C O 1
ATOM 1954 N N . ALA C 1 78 ? 13.088 -2.861 37.997 1.00 24.09 106 ALA C N 1
ATOM 1955 C CA . ALA C 1 78 ? 13.795 -1.605 38.197 1.00 26.54 106 ALA C CA 1
ATOM 1956 C C . ALA C 1 78 ? 13.774 -0.778 36.919 1.00 24.27 106 ALA C C 1
ATOM 1957 O O . ALA C 1 78 ? 14.029 -1.296 35.829 1.00 24.74 106 ALA C O 1
ATOM 1959 N N . GLY C 1 79 ? 13.481 0.509 37.058 1.00 22.62 107 GLY C N 1
ATOM 1960 C CA . GLY C 1 79 ? 13.424 1.389 35.904 1.00 17.20 107 GLY C CA 1
ATOM 1961 C C . GLY C 1 79 ? 12.956 2.789 36.234 1.00 15.38 107 GLY C C 1
ATOM 1962 O O . GLY C 1 79 ? 12.799 3.154 37.390 1.00 19.66 107 GLY C O 1
ATOM 1963 N N . THR C 1 80 ? 12.750 3.568 35.184 1.00 16.24 108 THR C N 1
ATOM 1964 C CA . THR C 1 80 ? 12.226 4.925 35.288 1.00 15.45 108 THR C CA 1
ATOM 1965 C C . THR C 1 80 ? 10.935 4.906 34.486 1.00 17.41 108 THR C C 1
ATOM 1966 O O . THR C 1 80 ? 10.961 4.578 33.298 1.00 19.55 108 THR C O 1
ATOM 1970 N N . TYR C 1 81 ? 9.811 5.218 35.130 1.00 16.78 109 TYR C N 1
ATOM 1971 C CA . TYR C 1 81 ? 8.492 5.057 34.518 1.00 16.57 109 TYR C CA 1
ATOM 1972 C C . TYR C 1 81 ? 7.796 6.403 34.453 1.00 15.88 109 TYR C C 1
ATOM 1973 O O . TYR C 1 81 ? 7.730 7.130 35.446 1.00 17.76 109 TYR C O 1
ATOM 1982 N N . GLU C 1 82 ? 7.263 6.719 33.278 1.00 15.50 110 GLU C N 1
ATOM 1983 C CA . GLU C 1 82 ? 6.606 8.002 33.040 1.00 15.86 110 GLU C CA 1
ATOM 1984 C C . GLU C 1 82 ? 5.232 8.046 33.704 1.00 13.39 110 GLU C C 1
ATOM 1985 O O . GLU C 1 82 ? 4.431 7.121 33.518 1.00 14.28 110 GLU C O 1
ATOM 1991 N N . LEU C 1 83 ? 5.004 9.115 34.478 1.00 14.02 111 LEU C N 1
ATOM 1992 C CA . LEU C 1 83 ? 3.724 9.401 35.134 1.00 13.37 111 LEU C CA 1
ATOM 1993 C C . LEU C 1 83 ? 3.022 10.532 34.372 1.00 13.20 111 LEU C C 1
ATOM 1994 O O . LEU C 1 83 ? 3.667 11.521 34.019 1.00 14.76 111 LEU C O 1
ATOM 1999 N N . ILE C 1 84 ? 1.716 10.377 34.094 1.00 11.50 112 ILE C N 1
ATOM 2000 C CA . ILE C 1 84 ? 0.936 11.428 33.443 1.00 13.05 112 ILE C CA 1
ATOM 2001 C C . ILE C 1 84 ? -0.428 11.565 34.080 1.00 13.21 112 ILE C C 1
ATOM 2002 O O . ILE C 1 84 ? -0.859 10.684 34.837 1.00 12.98 112 ILE C O 1
ATOM 2007 N N . CYS C 1 85 ? -1.070 12.699 33.797 1.00 11.14 113 CYS C N 1
ATOM 2008 C CA . CYS C 1 85 ? -2.504 12.838 33.913 1.00 12.45 113 CYS C CA 1
ATOM 2009 C C . CYS C 1 85 ? -3.049 12.757 32.483 1.00 12.09 113 CYS C C 1
ATOM 2010 O O . CYS C 1 85 ? -2.529 13.413 31.569 1.00 14.53 113 CYS C O 1
ATOM 2013 N N . ARG C 1 86 ? -4.116 11.978 32.311 1.00 10.99 114 ARG C N 1
ATOM 2014 C CA . ARG C 1 86 ? -4.689 11.720 30.996 1.00 12.70 114 ARG C CA 1
ATOM 2015 C C . ARG C 1 86 ? -5.419 12.920 30.401 1.00 12.64 114 ARG C C 1
ATOM 2016 O O . ARG C 1 86 ? -5.721 12.923 29.220 1.00 14.57 114 ARG C O 1
ATOM 2024 N N . TYR C 1 87 ? -5.680 13.954 31.182 1.00 13.89 115 TYR C N 1
ATOM 2025 C CA . TYR C 1 87 ? -6.624 14.991 30.763 1.00 12.12 115 TYR C CA 1
ATOM 2026 C C . TYR C 1 87 ? -5.949 16.182 30.073 1.00 11.47 115 TYR C C 1
ATOM 2027 O O . TYR C 1 87 ? -6.325 17.342 30.272 1.00 14.14 115 TYR C O 1
ATOM 2036 N N . HIS C 1 88 ? -4.975 15.870 29.231 1.00 13.29 116 HIS C N 1
ATOM 2037 C CA . HIS C 1 88 ? -4.106 16.869 28.632 1.00 12.26 116 HIS C CA 1
ATOM 2038 C C . HIS C 1 88 ? -3.566 16.343 27.334 1.00 12.12 116 HIS C C 1
ATOM 2039 O O . HIS C 1 88 ? -3.437 15.122 27.163 1.00 14.76 116 HIS C O 1
ATOM 2046 N N . LEU C 1 89 ? -3.195 17.261 26.445 1.00 13.37 117 LEU C N 1
ATOM 2047 C CA . LEU C 1 89 ? -2.494 16.902 25.205 1.00 14.04 117 LEU C CA 1
ATOM 2048 C C . LEU C 1 89 ? -1.152 17.643 25.120 1.00 12.76 117 LEU C C 1
ATOM 2049 O O . LEU C 1 89 ? -0.114 17.141 25.565 1.00 14.25 117 LEU C O 1
ATOM 2054 N N . LEU C 1 90 ? -1.187 18.869 24.619 1.00 12.82 118 LEU C N 1
ATOM 2055 C CA . LEU C 1 90 ? 0.018 19.648 24.406 1.00 14.55 118 LEU C CA 1
ATOM 2056 C C . LEU C 1 90 ? 0.574 20.235 25.698 1.00 15.93 118 LEU C C 1
ATOM 2057 O O . LEU C 1 90 ? 1.805 20.399 25.840 1.00 19.20 118 LEU C O 1
ATOM 2062 N N . LYS C 1 91 ? -0.317 20.593 26.622 1.00 14.46 119 LYS C N 1
ATOM 2063 C CA . LYS C 1 91 ? 0.081 21.214 27.869 1.00 15.47 119 LYS C CA 1
ATOM 2064 C C . LYS C 1 91 ? 0.067 20.118 28.911 1.00 15.73 119 LYS C C 1
ATOM 2065 O O . LYS C 1 91 ? -0.908 19.928 29.640 1.00 19.38 119 LYS C O 1
ATOM 2071 N N . GLY C 1 92 ? 1.160 19.368 28.924 1.00 18.63 120 GLY C N 1
ATOM 2072 C CA . GLY C 1 92 ? 1.264 18.147 29.693 1.00 21.13 120 GLY C CA 1
ATOM 2073 C C . GLY C 1 92 ? 1.306 18.299 31.201 1.00 17.04 120 GLY C C 1
ATOM 2074 O O . GLY C 1 92 ? 1.642 19.353 31.742 1.00 18.84 120 GLY C O 1
ATOM 2083 N N . GLU C 1 94 ? 3.005 15.818 33.898 1.00 14.96 122 GLU C N 1
ATOM 2084 C CA . GLU C 1 94 ? 3.892 14.670 33.844 1.00 13.32 122 GLU C CA 1
ATOM 2085 C C . GLU C 1 94 ? 4.842 14.609 35.023 1.00 14.24 122 GLU C C 1
ATOM 2086 O O . GLU C 1 94 ? 5.129 15.621 35.671 1.00 16.36 122 GLU C O 1
ATOM 2092 N N . GLY C 1 95 ? 5.330 13.401 35.290 1.00 13.97 123 GLY C N 1
ATOM 2093 C CA . GLY C 1 95 ? 6.371 13.192 36.301 1.00 14.32 123 GLY C CA 1
ATOM 2094 C C . GLY C 1 95 ? 7.090 11.892 36.004 1.00 13.78 123 GLY C C 1
ATOM 2095 O O . GLY C 1 95 ? 6.870 11.273 34.965 1.00 14.46 123 GLY C O 1
ATOM 2096 N N . LYS C 1 96 ? 7.929 11.471 36.939 1.00 14.57 124 LYS C N 1
ATOM 2097 C CA . LYS C 1 96 ? 8.710 10.251 36.794 1.00 16.24 124 LYS C CA 1
ATOM 2098 C C . LYS C 1 96 ? 8.621 9.421 38.053 1.00 13.79 124 LYS C C 1
ATOM 2099 O O . LYS C 1 96 ? 8.627 9.956 39.150 1.00 15.26 124 LYS C O 1
ATOM 2105 N N . VAL C 1 97 ? 8.544 8.106 37.874 1.00 14.38 125 VAL C N 1
ATOM 2106 C CA . VAL C 1 97 ? 8.610 7.179 38.984 1.00 14.39 125 VAL C CA 1
ATOM 2107 C C . VAL C 1 97 ? 9.826 6.286 38.766 1.00 14.76 125 VAL C C 1
ATOM 2108 O O . VAL C 1 97 ? 9.936 5.611 37.755 1.00 15.13 125 VAL C O 1
ATOM 2112 N N . ILE C 1 98 ? 10.747 6.321 39.725 1.00 15.59 126 ILE C N 1
ATOM 2113 C CA . ILE C 1 98 ? 11.954 5.513 39.693 1.00 14.77 126 ILE C CA 1
ATOM 2114 C C . ILE C 1 98 ? 11.769 4.326 40.598 1.00 17.31 126 ILE C C 1
ATOM 2115 O O . ILE C 1 98 ? 11.424 4.480 41.766 1.00 18.50 126 ILE C O 1
ATOM 2120 N N . VAL C 1 99 ? 11.999 3.147 40.037 1.00 18.43 127 VAL C N 1
ATOM 2121 C CA . VAL C 1 99 ? 11.999 1.913 40.787 1.00 17.83 127 VAL C CA 1
ATOM 2122 C C . VAL C 1 99 ? 13.449 1.441 40.845 1.00 17.84 127 VAL C C 1
ATOM 2123 O O . VAL C 1 99 ? 14.062 1.203 39.815 1.00 18.54 127 VAL C O 1
ATOM 2127 N N . LYS C 1 100 ? 13.996 1.359 42.059 1.00 19.97 128 LYS C N 1
ATOM 2128 C CA . LYS C 1 100 ? 15.391 0.948 42.270 1.00 21.22 128 LYS C CA 1
ATOM 2129 C C . LYS C 1 100 ? 15.528 0.012 43.486 1.00 25.61 128 LYS C C 1
ATOM 2130 O O . LYS C 1 100 ? 16.511 -0.743 43.645 1.00 25.60 128 LYS C O 1
ATOM 2137 N N . ALA D 1 13 ? 6.877 25.561 50.124 1.00 47.87 41 ALA D N 1
ATOM 2138 C CA . ALA D 1 13 ? 8.369 25.468 50.112 1.00 45.85 41 ALA D CA 1
ATOM 2139 C C . ALA D 1 13 ? 8.843 24.064 49.699 1.00 40.46 41 ALA D C 1
ATOM 2140 O O . ALA D 1 13 ? 9.426 23.328 50.498 1.00 50.22 41 ALA D O 1
ATOM 2142 N N . LYS D 1 14 ? 8.613 23.726 48.433 1.00 34.21 42 LYS D N 1
ATOM 2143 C CA . LYS D 1 14 ? 8.769 22.353 47.927 1.00 28.64 42 LYS D CA 1
ATOM 2144 C C . LYS D 1 14 ? 10.069 22.155 47.140 1.00 21.04 42 LYS D C 1
ATOM 2145 O O . LYS D 1 14 ? 10.931 23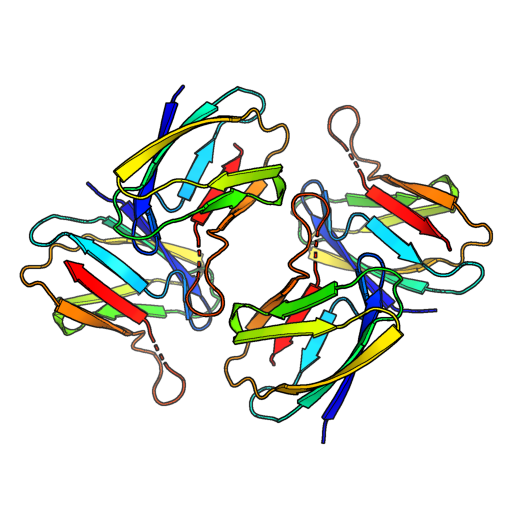.032 47.136 1.00 20.32 42 LYS D O 1
ATOM 2151 N N . VAL D 1 15 ? 10.188 20.994 46.484 1.00 19.25 43 VAL D N 1
ATOM 2152 C CA . VAL D 1 15 ? 11.305 20.661 45.590 1.00 21.39 43 VAL D CA 1
ATOM 2153 C C . VAL D 1 15 ? 10.769 20.222 44.224 1.00 19.07 43 VAL D C 1
ATOM 2154 O O . VAL D 1 15 ? 9.928 19.324 44.146 1.00 19.48 43 VAL D O 1
ATOM 2158 N N . ILE D 1 16 ? 11.254 20.860 43.161 1.00 18.89 44 ILE D N 1
ATOM 2159 C CA . ILE D 1 16 ? 10.810 20.545 41.800 1.00 14.27 44 ILE D CA 1
ATOM 2160 C C . ILE D 1 16 ? 12.041 20.241 40.959 1.00 15.46 44 ILE D C 1
ATOM 2161 O O . ILE D 1 16 ? 12.955 21.078 40.882 1.00 16.14 44 ILE D O 1
ATOM 2166 N N . GLU D 1 17 ? 12.065 19.071 40.312 1.00 16.79 45 GLU D N 1
ATOM 2167 C CA . GLU D 1 17 ? 13.148 18.759 39.381 1.00 15.48 45 GLU D CA 1
ATOM 2168 C C . GLU D 1 17 ? 12.811 19.294 37.997 1.00 13.87 45 GLU D C 1
ATOM 2169 O O . GLU D 1 17 ? 11.721 19.067 37.488 1.00 15.38 45 GLU D O 1
ATOM 2175 N N . VAL D 1 18 ? 13.768 19.979 37.385 1.00 12.91 46 VAL D N 1
ATOM 2176 C CA . VAL D 1 18 ? 13.582 20.550 36.046 1.00 13.68 46 VAL D CA 1
ATOM 2177 C C . VAL D 1 18 ? 14.711 20.101 35.137 1.00 12.51 46 VAL D C 1
ATOM 2178 O O . VAL D 1 18 ? 15.896 20.334 35.428 1.00 16.19 46 VAL D O 1
ATOM 2182 N N . GLU D 1 19 ? 14.342 19.479 34.020 1.00 13.99 47 GLU D N 1
ATOM 2183 C CA . GLU D 1 19 ? 15.304 19.089 32.992 1.00 16.87 47 GLU D CA 1
ATOM 2184 C C . GLU D 1 19 ? 15.531 20.255 32.048 1.00 16.39 47 GLU D C 1
ATOM 2185 O O . GLU D 1 19 ? 14.561 20.900 31.620 1.00 15.94 47 GLU D O 1
ATOM 2191 N N . LEU D 1 20 ? 16.805 20.548 31.785 1.00 15.44 48 LEU D N 1
ATOM 2192 C CA . LEU D 1 20 ? 17.214 21.372 30.645 1.00 14.23 48 LEU D CA 1
ATOM 2193 C C . LEU D 1 20 ? 17.767 20.445 29.568 1.00 14.74 48 LEU D C 1
ATOM 2194 O O . LEU D 1 20 ? 18.550 19.547 29.862 1.00 16.07 48 LEU D O 1
ATOM 2199 N N . ASN D 1 21 ? 17.339 20.626 28.325 1.00 15.56 49 ASN D N 1
ATOM 2200 C CA . ASN D 1 21 ? 17.824 19.793 27.236 1.00 15.67 49 ASN D CA 1
ATOM 2201 C C . ASN D 1 21 ? 17.833 20.635 25.988 1.00 14.24 49 ASN D C 1
ATOM 2202 O O . ASN D 1 21 ? 17.501 21.816 26.027 1.00 13.19 49 ASN D O 1
ATOM 2207 N N . ASP D 1 22 ? 18.225 20.043 24.876 1.00 15.60 50 ASP D N 1
ATOM 2208 C CA . ASP D 1 22 ? 18.406 20.790 23.647 1.00 16.18 50 ASP D CA 1
ATOM 2209 C C . ASP D 1 22 ? 17.130 20.701 22.816 1.00 14.68 50 ASP D C 1
ATOM 2210 O O . ASP D 1 22 ? 16.836 19.623 22.322 1.00 19.26 50 ASP D O 1
ATOM 2215 N N . ASP D 1 23 ? 16.342 21.772 22.652 1.00 17.28 51 ASP D N 1
ATOM 2216 C CA . ASP D 1 23 ? 16.438 23.079 23.311 1.00 16.96 51 ASP D CA 1
ATOM 2217 C C . ASP D 1 23 ? 15.080 23.311 23.969 1.00 15.72 51 ASP D C 1
ATOM 2218 O O . ASP D 1 23 ? 14.169 23.885 23.361 1.00 18.57 51 ASP D O 1
ATOM 2223 N N . TYR D 1 24 ? 14.923 22.819 25.191 1.00 14.75 52 TYR D N 1
ATOM 2224 C CA . TYR D 1 24 ? 13.654 22.934 25.902 1.00 15.51 52 TYR D CA 1
ATOM 2225 C C . TYR D 1 24 ? 13.846 22.742 27.388 1.00 15.25 52 TYR D C 1
ATOM 2226 O O . TYR D 1 24 ? 14.872 22.210 27.832 1.00 16.49 52 TYR D O 1
ATOM 2235 N N . PHE D 1 25 ? 12.857 23.225 28.139 1.00 14.49 53 PHE D N 1
ATOM 2236 C CA . PHE D 1 25 ? 12.700 22.949 29.561 1.00 15.72 53 PHE D CA 1
ATOM 2237 C C . PHE D 1 25 ? 11.589 21.910 29.788 1.00 16.09 53 PHE D C 1
ATOM 2238 O O . PHE D 1 25 ? 10.572 21.909 29.084 1.00 16.97 53 PHE D O 1
ATOM 2246 N N . ASN D 1 26 ? 11.794 21.040 30.776 1.00 14.95 54 ASN D N 1
ATOM 2247 C CA . ASN D 1 26 ? 10.829 20.000 31.096 1.00 14.23 54 ASN D CA 1
ATOM 2248 C C . ASN D 1 26 ? 10.822 19.706 32.587 1.00 14.15 54 ASN D C 1
ATOM 2249 O O . ASN D 1 26 ? 11.782 19.122 33.093 1.00 15.92 54 ASN D O 1
ATOM 2254 N N . PRO D 1 27 ? 9.773 20.123 33.305 1.00 16.02 55 PRO D N 1
ATOM 2255 C CA . PRO D 1 27 ? 8.593 20.868 32.882 1.00 16.41 55 PRO D CA 1
ATOM 2256 C C . PRO D 1 27 ? 8.949 22.280 32.405 1.00 15.48 55 PRO D C 1
ATOM 2257 O O . PRO D 1 27 ? 9.976 22.831 32.809 1.00 16.70 55 PRO D O 1
ATOM 2261 N N . ASN D 1 28 ? 8.105 22.858 31.544 1.00 19.17 56 ASN D N 1
ATOM 2262 C CA . ASN D 1 28 ? 8.240 24.274 31.170 1.00 21.23 56 ASN D CA 1
ATOM 2263 C C . ASN D 1 28 ? 7.029 25.101 31.589 1.00 19.43 56 ASN D C 1
ATOM 2264 O O . ASN D 1 28 ? 6.845 26.230 31.119 1.00 19.38 56 ASN D O 1
ATOM 2269 N N . VAL D 1 29 ? 6.201 24.523 32.455 1.00 16.42 57 VAL D N 1
ATOM 2270 C CA . VAL D 1 29 ? 5.282 25.290 33.279 1.00 16.93 57 VAL D CA 1
ATOM 2271 C C . VAL D 1 29 ? 5.553 24.821 34.695 1.00 17.72 57 VAL D C 1
ATOM 2272 O O . VAL D 1 29 ? 5.445 23.634 35.009 1.00 19.29 57 VAL D O 1
ATOM 2276 N N . ILE D 1 30 ? 5.954 25.770 35.520 1.00 15.98 58 ILE D N 1
ATOM 2277 C CA . ILE D 1 30 ? 6.442 25.502 36.866 1.00 16.85 58 ILE D CA 1
ATOM 2278 C C . ILE D 1 30 ? 5.573 26.363 37.788 1.00 16.88 58 ILE D C 1
ATOM 2279 O O . ILE D 1 30 ? 5.369 27.539 37.505 1.00 18.57 58 ILE D O 1
ATOM 2284 N N . THR D 1 31 ? 5.033 25.780 38.851 1.00 15.73 59 THR D N 1
ATOM 2285 C CA . THR D 1 31 ? 4.178 26.495 39.792 1.00 16.59 59 THR D CA 1
ATOM 2286 C C . THR D 1 31 ? 4.769 26.456 41.204 1.00 18.07 59 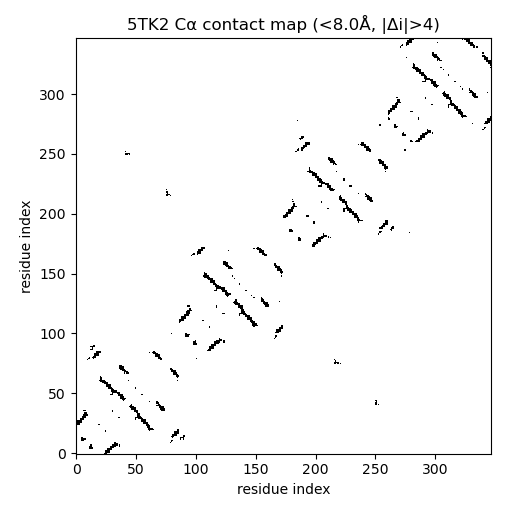THR D C 1
ATOM 2287 O O . THR D 1 31 ? 5.080 25.392 41.721 1.00 18.91 59 THR D O 1
ATOM 2291 N N . ILE D 1 32 ? 4.949 27.630 41.803 1.00 19.32 60 ILE D N 1
ATOM 2292 C CA . ILE D 1 32 ? 5.612 27.731 43.100 1.00 18.73 60 ILE D CA 1
ATOM 2293 C C . ILE D 1 32 ? 4.879 28.668 44.062 1.00 18.88 60 ILE D C 1
ATOM 2294 O O . ILE D 1 32 ? 4.246 29.651 43.638 1.00 21.51 60 ILE D O 1
ATOM 2299 N N . PRO D 1 33 ? 4.978 28.380 45.369 1.00 19.11 61 PRO D N 1
ATOM 2300 C CA . PRO D 1 33 ? 4.236 29.186 46.336 1.00 21.91 61 PRO D CA 1
ATOM 2301 C C . PRO D 1 33 ? 4.761 30.608 46.477 1.00 22.52 61 PRO D C 1
ATOM 2302 O O . PRO D 1 33 ? 5.966 30.835 46.406 1.00 27.13 61 PRO D O 1
ATOM 2306 N N . ILE D 1 34 ? 3.852 31.552 46.675 1.00 23.26 62 ILE D N 1
ATOM 2307 C CA . ILE D 1 34 ? 4.234 32.934 46.925 1.00 25.30 62 ILE D CA 1
ATOM 2308 C C . ILE D 1 34 ? 4.782 33.039 48.355 1.00 25.02 62 ILE D C 1
ATOM 2309 O O . ILE D 1 34 ? 4.229 32.438 49.282 1.00 29.82 62 ILE D O 1
ATOM 2314 N N . ASN D 1 35 ? 5.889 33.762 48.521 1.00 25.73 63 ASN D N 1
ATOM 2315 C CA . ASN D 1 35 ? 6.473 34.025 49.852 1.00 31.46 63 ASN D CA 1
ATOM 2316 C C . ASN D 1 35 ? 6.894 32.748 50.593 1.00 28.07 63 ASN D C 1
ATOM 2317 O O . ASN D 1 35 ? 6.771 32.638 51.818 1.00 29.11 63 ASN D O 1
ATOM 2322 N N . GLU D 1 36 ? 7.395 31.783 49.826 1.00 26.38 64 GLU D N 1
ATOM 2323 C CA . GLU D 1 36 ? 8.016 30.584 50.375 1.00 26.14 64 GLU D CA 1
ATOM 2324 C C . GLU D 1 36 ? 9.174 30.167 49.492 1.00 24.28 64 GLU D C 1
ATOM 2325 O O . GLU D 1 36 ? 9.200 30.469 48.300 1.00 23.87 64 GLU D O 1
ATOM 2331 N N . SER D 1 37 ? 10.138 29.483 50.093 1.00 24.94 65 SER D N 1
ATOM 2332 C CA . SER D 1 37 ? 11.323 29.040 49.382 1.00 23.08 65 SER D CA 1
ATOM 2333 C C . SER D 1 37 ? 11.115 27.659 48.763 1.00 22.48 65 SER D C 1
ATOM 2334 O O . SER D 1 37 ? 10.898 26.678 49.469 1.00 26.46 65 SER D O 1
ATOM 2337 N N . THR D 1 38 ? 11.199 27.600 47.438 1.00 20.90 66 THR D N 1
ATOM 2338 C CA . THR D 1 38 ? 11.106 26.349 46.701 1.00 21.42 66 THR D CA 1
ATOM 2339 C C . THR D 1 38 ? 12.487 26.051 46.137 1.00 17.44 66 THR D C 1
ATOM 2340 O O . THR D 1 38 ? 13.170 26.961 45.660 1.00 19.20 66 THR D O 1
ATOM 2344 N N . THR D 1 39 ? 12.897 24.788 46.197 1.00 16.36 67 THR D N 1
ATOM 2345 C CA . THR D 1 39 ? 14.160 24.372 45.603 1.00 18.14 67 THR D CA 1
ATOM 2346 C C . THR D 1 39 ? 13.886 23.803 44.217 1.00 16.03 67 THR D C 1
ATOM 2347 O O . THR D 1 39 ? 12.971 22.992 44.045 1.00 16.92 67 THR D O 1
ATOM 2351 N N . LEU D 1 40 ? 14.645 24.268 43.232 1.00 17.09 68 LEU D N 1
ATOM 2352 C CA . LEU D 1 40 ? 14.605 23.711 41.891 1.00 17.08 68 LEU D CA 1
ATOM 2353 C C . LEU D 1 40 ? 15.892 22.923 41.666 1.00 16.11 68 LEU D C 1
ATOM 2354 O O . LEU D 1 40 ? 17.006 23.468 41.793 1.00 17.21 68 LEU D O 1
ATOM 2359 N N . LEU D 1 41 ? 15.725 21.638 41.356 1.00 15.93 69 LEU D N 1
ATOM 2360 C CA . LEU D 1 41 ? 16.839 20.766 41.013 1.00 15.40 69 LEU D CA 1
ATOM 2361 C C . LEU D 1 41 ? 16.954 20.801 39.493 1.00 14.30 69 LEU D C 1
ATOM 2362 O O . LEU D 1 41 ? 16.126 20.198 38.784 1.00 15.37 69 LEU D O 1
ATOM 2367 N N . LEU D 1 42 ? 17.938 21.566 39.011 1.00 12.88 70 LEU D N 1
ATOM 2368 C CA . LEU D 1 42 ? 18.154 21.777 37.587 1.00 12.53 70 LEU D CA 1
ATOM 2369 C C . LEU D 1 42 ? 19.132 20.741 37.038 1.00 13.50 70 LEU D C 1
ATOM 2370 O O . LEU D 1 42 ? 20.305 20.715 37.440 1.00 18.96 70 LEU D O 1
ATOM 2375 N N . LYS D 1 43 ? 18.665 19.910 36.104 1.00 14.97 71 LYS D N 1
ATOM 2376 C CA . LYS D 1 43 ? 19.483 18.853 35.513 1.00 15.10 71 LYS D CA 1
ATOM 2377 C C . LYS D 1 43 ? 19.597 19.098 34.022 1.00 14.48 71 LYS D C 1
ATOM 2378 O O . LYS D 1 43 ? 18.605 19.046 33.305 1.00 16.38 71 LYS D O 1
ATOM 2384 N N . ASN D 1 44 ? 20.800 19.420 33.553 1.00 14.42 72 ASN D N 1
ATOM 2385 C CA . ASN D 1 44 ? 21.026 19.603 32.131 1.00 13.93 72 ASN D CA 1
ATOM 2386 C C . ASN D 1 44 ? 21.442 18.286 31.503 1.00 14.88 72 ASN D C 1
ATOM 2387 O O . ASN D 1 44 ? 22.566 17.839 31.690 1.00 16.89 72 ASN D O 1
ATOM 2392 N N . LYS D 1 45 ? 20.502 17.671 30.791 1.00 15.45 73 LYS D N 1
ATOM 2393 C CA . LYS D 1 45 ? 20.695 16.385 30.134 1.00 17.45 73 LYS D CA 1
ATOM 2394 C C . LYS D 1 45 ? 20.995 16.535 28.637 1.00 18.62 73 LYS D C 1
ATOM 2395 O O . LYS D 1 45 ? 21.107 15.533 27.930 1.00 19.90 73 LYS D O 1
ATOM 2401 N N . GLY D 1 46 ? 21.126 17.782 28.167 1.00 15.63 74 GLY D N 1
ATOM 2402 C CA . GLY D 1 46 ? 21.478 18.062 26.775 1.00 17.62 74 GLY D CA 1
ATOM 2403 C C . GLY D 1 46 ? 22.977 18.107 26.545 1.00 18.69 74 GLY D C 1
ATOM 2404 O O . GLY D 1 46 ? 23.758 17.986 27.487 1.00 20.29 74 GLY D O 1
ATOM 2405 N N . LYS D 1 47 ? 23.358 18.286 25.285 1.00 17.81 75 LYS D N 1
ATOM 2406 C CA . LYS D 1 47 ? 24.766 18.417 24.892 1.00 16.98 75 LYS D CA 1
ATOM 2407 C C . LYS D 1 47 ? 25.311 19.829 25.037 1.00 17.20 75 LYS D C 1
ATOM 2408 O O . LYS D 1 47 ? 26.519 20.016 25.179 1.00 20.90 75 LYS D O 1
ATOM 2414 N N . SER D 1 48 ? 24.423 20.817 24.953 1.00 16.70 76 SER D N 1
ATOM 2415 C CA . SER D 1 48 ? 24.803 22.220 25.046 1.00 15.59 76 SER D CA 1
ATOM 2416 C C . SER D 1 48 ? 24.772 22.725 26.486 1.00 14.75 76 SER D C 1
ATOM 2417 O O . SER D 1 48 ? 24.110 22.136 27.339 1.00 17.27 76 SER D O 1
ATOM 2420 N N . GLU D 1 49 ? 25.479 23.825 26.740 1.00 13.31 77 GLU D N 1
ATOM 2421 C CA . GLU D 1 49 ? 25.226 24.595 27.945 1.00 11.84 77 GLU D CA 1
ATOM 2422 C C . GLU D 1 49 ? 23.854 25.257 27.785 1.00 13.13 77 GLU D C 1
ATOM 2423 O O . GLU D 1 49 ? 23.460 25.622 26.665 1.00 13.72 77 GLU D O 1
ATOM 2429 N N . HIS D 1 50 ? 23.145 25.437 28.891 1.00 13.78 78 HIS D N 1
ATOM 2430 C CA . HIS D 1 50 ? 21.871 26.140 28.894 1.00 11.32 78 HIS D CA 1
ATOM 2431 C C . HIS D 1 50 ? 21.793 26.996 30.142 1.00 12.37 78 HIS D C 1
ATOM 2432 O O . HIS D 1 50 ? 22.462 26.688 31.143 1.00 16.03 78 HIS D O 1
ATOM 2439 N N . THR D 1 51 ? 20.971 28.040 30.082 1.00 12.14 79 THR D N 1
ATOM 2440 C CA . THR D 1 51 ? 20.663 28.830 31.255 1.00 13.36 79 THR D CA 1
ATOM 2441 C C . THR D 1 51 ? 19.224 28.647 31.690 1.00 12.18 79 THR D C 1
ATOM 2442 O O . THR D 1 51 ? 18.377 28.188 30.930 1.00 13.61 79 THR D O 1
ATOM 2446 N N . PHE D 1 52 ? 19.005 28.941 32.971 1.00 13.38 80 PHE D N 1
ATOM 2447 C CA . PHE D 1 52 ? 17.687 28.938 33.578 1.00 13.53 80 PHE D CA 1
ATOM 2448 C C . PHE D 1 52 ? 17.524 30.344 34.139 1.00 14.12 80 PHE D C 1
ATOM 2449 O O . PHE D 1 52 ? 18.151 30.701 35.138 1.00 14.97 80 PHE D O 1
ATOM 2457 N N . THR D 1 53 ? 16.715 31.149 33.459 1.00 13.18 81 THR D N 1
ATOM 2458 C CA . THR D 1 53 ? 16.681 32.579 33.667 1.00 13.14 81 THR D CA 1
ATOM 2459 C C . THR D 1 53 ? 15.226 33.029 33.784 1.00 13.80 81 THR D C 1
ATOM 2460 O O . THR D 1 53 ? 14.432 32.846 32.848 1.00 15.47 81 THR D O 1
ATOM 2464 N N . ILE D 1 54 ? 14.866 33.540 34.968 1.00 14.00 82 ILE D N 1
ATOM 2465 C CA . ILE D 1 54 ? 13.536 34.132 35.219 1.00 14.73 82 ILE D CA 1
ATOM 2466 C C . ILE D 1 54 ? 13.777 35.600 35.601 1.00 16.21 82 ILE D C 1
ATOM 2467 O O . ILE D 1 54 ? 13.922 35.957 36.786 1.00 16.72 82 ILE D O 1
ATOM 2472 N N . LYS D 1 55 ? 13.834 36.456 34.593 1.00 16.13 83 LYS D N 1
ATOM 2473 C CA . LYS D 1 55 ? 14.337 37.816 34.792 1.00 16.32 83 LYS D CA 1
ATOM 2474 C C . LYS D 1 55 ? 13.515 38.555 35.831 1.00 14.70 83 LYS D C 1
ATOM 2475 O O . LYS D 1 55 ? 14.080 39.203 36.712 1.00 15.59 83 LYS D O 1
ATOM 2481 N N . LYS D 1 56 ? 12.185 38.450 35.759 1.00 16.27 84 LYS D N 1
ATOM 2482 C CA . LYS D 1 56 ? 11.344 39.222 36.682 1.00 17.63 84 LYS D CA 1
ATOM 2483 C C . LYS D 1 56 ? 11.311 38.651 38.105 1.00 15.97 84 LYS D C 1
ATOM 2484 O O . LYS D 1 56 ? 10.776 39.286 39.014 1.00 19.67 84 LYS D O 1
ATOM 2490 N N . LEU D 1 57 ? 11.911 37.474 38.303 1.00 14.57 85 LEU D N 1
ATOM 2491 C CA . LEU D 1 57 ? 12.156 36.960 39.660 1.00 15.96 85 LEU D CA 1
ATOM 2492 C C . LEU D 1 57 ? 13.624 37.117 40.051 1.00 17.44 85 LEU D C 1
ATOM 2493 O O . LEU D 1 57 ? 13.994 36.776 41.160 1.00 18.21 85 LEU D O 1
ATOM 2498 N N . GLY D 1 58 ? 14.449 37.644 39.150 1.00 15.54 86 GLY D N 1
ATOM 2499 C CA . GLY D 1 58 ? 15.860 37.862 39.446 1.00 15.54 86 GLY D CA 1
ATOM 2500 C C . GLY D 1 58 ? 16.695 36.600 39.530 1.00 14.97 86 GLY D C 1
ATOM 2501 O O . GLY D 1 58 ? 17.741 36.594 40.197 1.00 17.58 86 GLY D O 1
ATOM 2502 N N . ILE D 1 59 ? 16.249 35.548 38.834 1.00 17.11 87 ILE D N 1
ATOM 2503 C CA . ILE D 1 59 ? 16.925 34.264 38.815 1.00 14.63 87 ILE D CA 1
ATOM 2504 C C . ILE D 1 59 ? 17.642 34.113 37.464 1.00 14.47 87 ILE D C 1
ATOM 2505 O O . ILE D 1 59 ? 17.060 34.340 36.410 1.00 14.39 87 ILE D O 1
ATOM 2510 N N . ASP D 1 60 ? 18.921 33.747 37.502 1.00 15.04 88 ASP D N 1
ATOM 2511 C CA . ASP D 1 60 ? 19.700 33.571 36.279 1.00 12.65 88 ASP D CA 1
ATOM 2512 C C . ASP D 1 60 ? 20.934 32.731 36.617 1.00 14.19 88 ASP D C 1
ATOM 2513 O O . ASP D 1 60 ? 21.893 33.239 37.212 1.00 15.97 88 ASP D O 1
ATOM 2518 N N . VAL D 1 61 ? 20.910 31.464 36.208 1.00 13.68 89 VAL D N 1
ATOM 2519 C CA . VAL D 1 61 ? 22.054 30.561 36.392 1.00 12.13 89 VAL D CA 1
ATOM 2520 C C . VAL D 1 61 ? 22.337 29.771 35.109 1.00 12.34 89 VAL D C 1
ATOM 2521 O O . VAL D 1 61 ? 21.432 29.568 34.274 1.00 14.55 89 VAL D O 1
ATOM 2525 N N . VAL D 1 62 ? 23.583 29.320 34.982 1.00 12.95 90 VAL D N 1
ATOM 2526 C CA . VAL D 1 62 ? 24.013 28.457 33.883 1.00 13.29 90 VAL D CA 1
ATOM 2527 C C . VAL D 1 62 ? 24.234 27.036 34.411 1.00 12.74 90 VAL D C 1
ATOM 2528 O O . VAL D 1 62 ? 24.755 26.859 35.514 1.00 15.21 90 VAL D O 1
ATOM 2532 N N . VAL D 1 63 ? 23.832 26.032 33.629 1.00 13.15 91 VAL D N 1
ATOM 2533 C CA . VAL D 1 63 ? 24.031 24.622 33.991 1.00 12.70 91 VAL D CA 1
ATOM 2534 C C . VAL D 1 63 ? 24.812 23.926 32.870 1.00 13.57 91 VAL D C 1
ATOM 2535 O O . VAL D 1 63 ? 24.420 23.957 31.698 1.00 14.00 91 VAL D O 1
ATOM 2539 N N . GLU D 1 64 ? 25.917 23.284 33.224 1.00 14.85 92 GLU D N 1
ATOM 2540 C CA . GLU D 1 64 ? 26.734 22.598 32.237 1.00 15.61 92 GLU D CA 1
ATOM 2541 C C . GLU D 1 64 ? 26.105 21.277 31.786 1.00 13.53 92 GLU D C 1
ATOM 2542 O O . GLU D 1 64 ? 25.344 20.651 32.515 1.00 15.74 92 GLU D O 1
ATOM 2548 N N . SER D 1 65 ? 26.427 20.866 30.562 1.00 16.86 93 SER D N 1
ATOM 2549 C CA . SER D 1 65 ? 25.925 19.621 30.026 1.00 17.07 93 SER D CA 1
ATOM 2550 C C . SER D 1 65 ? 26.297 18.465 30.951 1.00 16.53 93 SER D C 1
ATOM 2551 O O . SER D 1 65 ? 27.451 18.330 31.348 1.00 17.56 93 SER D O 1
ATOM 2554 N N . GLY D 1 66 ? 25.313 17.630 31.268 1.00 17.11 94 GLY D N 1
ATOM 2555 C CA . GLY D 1 66 ? 25.522 16.476 32.122 1.00 18.41 94 GLY D CA 1
ATOM 2556 C C . GLY D 1 66 ? 25.538 16.758 33.616 1.00 19.01 94 GLY D C 1
ATOM 2557 O O . GLY D 1 66 ? 25.624 15.819 34.414 1.00 23.91 94 GLY D O 1
ATOM 2558 N N . LYS D 1 67 ? 25.431 18.033 34.003 1.00 17.75 95 LYS D N 1
ATOM 2559 C CA . LYS D 1 67 ? 25.557 18.430 35.412 1.00 17.39 95 LYS D CA 1
ATOM 2560 C C . LYS D 1 67 ? 24.227 18.893 35.987 1.00 15.71 95 LYS D C 1
ATOM 2561 O O . LYS D 1 67 ? 23.242 19.026 35.271 1.00 14.93 95 LYS D O 1
ATOM 2567 N N . GLU D 1 68 ? 24.214 19.138 37.290 1.00 18.53 96 GLU D N 1
ATOM 2568 C CA . GLU D 1 68 ? 23.023 19.597 37.973 1.00 18.93 96 GLU D CA 1
ATOM 2569 C C . GLU D 1 68 ? 23.343 20.678 38.990 1.00 18.65 96 GLU D C 1
ATOM 2570 O O . GLU D 1 68 ? 24.448 20.747 39.515 1.00 23.66 96 GLU D O 1
ATOM 2576 N N . LYS D 1 69 ? 22.362 21.539 39.232 1.00 16.87 97 LYS D N 1
ATOM 2577 C CA . LYS D 1 69 ? 22.514 22.643 40.168 1.00 18.87 97 LYS D CA 1
ATOM 2578 C C . LYS D 1 69 ? 21.190 22.832 40.882 1.00 19.29 97 LYS D C 1
ATOM 2579 O O . LYS D 1 69 ? 20.138 22.895 40.235 1.00 19.32 97 LYS D O 1
ATOM 2585 N N . ASN D 1 70 ? 21.245 22.916 42.207 1.00 18.03 98 ASN D N 1
ATOM 2586 C CA . ASN D 1 70 ? 20.085 23.192 43.021 1.00 18.00 98 ASN D CA 1
ATOM 2587 C C . ASN D 1 70 ? 20.050 24.676 43.350 1.00 16.73 98 ASN D C 1
ATOM 2588 O O . ASN D 1 70 ? 21.041 25.232 43.845 1.00 20.65 98 ASN D O 1
ATOM 2593 N N . ILE D 1 71 ? 18.932 25.323 43.017 1.00 15.78 99 ILE D N 1
ATOM 2594 C CA . ILE D 1 71 ? 18.752 26.740 43.306 1.00 16.27 99 ILE D CA 1
ATOM 2595 C C . ILE D 1 71 ? 17.472 26.922 44.110 1.00 16.33 99 ILE D C 1
ATOM 2596 O O . ILE D 1 71 ? 16.569 26.067 44.065 1.00 17.33 99 ILE D O 1
ATOM 2601 N N . THR D 1 72 ? 17.428 28.007 44.882 1.00 18.27 100 THR D N 1
ATOM 2602 C CA . THR D 1 72 ? 16.257 28.384 45.660 1.00 19.74 100 THR D CA 1
ATOM 2603 C C . THR D 1 72 ? 15.573 29.609 45.049 1.00 17.32 100 THR D C 1
ATOM 2604 O O . THR D 1 72 ? 16.236 30.560 44.644 1.00 19.32 100 THR D O 1
ATOM 2608 N N . VAL D 1 73 ? 14.243 29.601 45.017 1.00 16.74 101 VAL D N 1
ATOM 2609 C CA . VAL D 1 73 ? 13.461 30.743 44.530 1.00 17.40 101 VAL D CA 1
ATOM 2610 C C . VAL D 1 73 ? 12.427 31.094 45.600 1.00 18.32 101 VAL D C 1
ATOM 2611 O O . VAL D 1 73 ? 11.620 30.247 45.993 1.00 23.70 101 VAL D O 1
ATOM 2615 N N . LYS D 1 74 ? 12.473 32.328 46.089 1.00 19.56 102 LYS D N 1
ATOM 2616 C CA . LYS D 1 74 ? 11.507 32.796 47.083 1.00 20.52 102 LYS D CA 1
ATOM 2617 C C . LYS D 1 74 ? 10.801 34.024 46.519 1.00 21.97 102 LYS D C 1
ATOM 2618 O O . LYS D 1 74 ? 11.188 35.160 46.790 1.00 25.16 102 LYS D O 1
ATOM 2624 N N . PRO D 1 75 ? 9.754 33.793 45.721 1.00 21.20 103 PRO D N 1
ATOM 2625 C CA . PRO D 1 75 ? 9.136 34.887 45.007 1.00 21.10 103 PRO D CA 1
ATOM 2626 C C . PRO D 1 75 ? 8.217 35.664 45.931 1.00 23.03 103 PRO D C 1
ATOM 2627 O O . PRO D 1 75 ? 7.444 35.057 46.679 1.00 29.74 103 PRO D O 1
ATOM 2631 N N . LYS D 1 76 ? 8.281 36.989 45.870 1.00 28.61 104 LYS D N 1
ATOM 2632 C CA . LYS D 1 76 ? 7.506 37.816 46.791 1.00 33.35 104 LYS D CA 1
ATOM 2633 C C . LYS D 1 76 ? 6.291 38.480 46.136 1.00 31.76 104 LYS D C 1
ATOM 2634 O O . LYS D 1 76 ? 5.697 39.387 46.714 1.00 32.52 104 LYS D O 1
ATOM 2640 N N . SER D 1 77 ? 5.911 38.011 44.948 1.00 30.34 105 SER D N 1
ATOM 2641 C CA . SER D 1 77 ? 4.720 38.516 44.266 1.00 31.31 105 SER D CA 1
ATOM 2642 C C . SER D 1 77 ? 4.121 37.485 43.305 1.00 30.81 105 SER D C 1
ATOM 2643 O O . SER D 1 77 ? 4.844 36.833 42.559 1.00 35.87 105 SER D O 1
ATOM 2646 N N . ALA D 1 78 ? 2.796 37.369 43.326 1.00 29.38 106 ALA D N 1
ATOM 2647 C CA . ALA D 1 78 ? 2.064 36.479 42.430 1.00 27.85 106 ALA D CA 1
ATOM 2648 C C . ALA D 1 78 ? 2.126 36.983 40.999 1.00 25.14 106 ALA D C 1
ATOM 2649 O O . ALA D 1 78 ? 2.260 38.184 40.759 1.00 28.64 106 ALA D O 1
ATOM 2651 N N . GLY D 1 79 ? 2.007 36.057 40.051 1.00 21.98 107 GLY D N 1
ATOM 2652 C CA . GLY D 1 79 ? 2.073 36.394 38.638 1.00 22.45 107 GLY D CA 1
ATOM 2653 C C . GLY D 1 79 ? 2.563 35.221 37.811 1.00 21.49 107 GLY D C 1
ATOM 2654 O O . GLY D 1 79 ? 2.901 34.168 38.355 1.00 22.73 107 GLY D O 1
ATOM 2655 N N . THR D 1 80 ? 2.586 35.415 36.493 1.00 24.29 108 THR D N 1
ATOM 2656 C CA . THR D 1 80 ? 3.094 34.432 35.553 1.00 21.85 108 THR D CA 1
ATOM 2657 C C . THR D 1 80 ? 4.325 35.018 34.869 1.00 20.14 108 THR D C 1
ATOM 2658 O O . THR D 1 80 ? 4.231 35.966 34.080 1.00 28.61 108 THR D O 1
ATOM 2662 N N . TYR D 1 81 ? 5.475 34.433 35.189 1.00 17.60 109 TYR D N 1
ATOM 2663 C CA . TYR D 1 81 ? 6.775 34.967 34.799 1.00 19.12 109 TYR D CA 1
ATOM 2664 C C . TYR D 1 81 ? 7.377 34.129 33.666 1.00 16.67 109 TYR D C 1
ATOM 2665 O O . TYR D 1 81 ? 7.239 32.912 33.675 1.00 19.41 109 TYR D O 1
ATOM 2674 N N . GLU D 1 82 ? 8.067 34.778 32.725 1.00 16.23 110 GLU D N 1
ATOM 2675 C CA . GLU D 1 82 ? 8.716 34.078 31.605 1.00 16.84 110 GLU D CA 1
ATOM 2676 C C . GLU D 1 82 ? 10.025 33.467 32.076 1.00 15.33 110 GLU D C 1
ATOM 2677 O O . GLU D 1 82 ? 10.806 34.113 32.758 1.00 15.10 110 GLU D O 1
ATOM 2683 N N . LEU D 1 83 ? 10.207 32.206 31.716 1.00 15.19 111 LEU D N 1
ATOM 2684 C CA . LEU D 1 83 ? 11.454 31.476 31.860 1.00 13.95 111 LEU D CA 1
ATOM 2685 C C . LEU D 1 83 ? 12.086 31.417 30.480 1.00 13.81 111 LEU D C 1
ATOM 2686 O O . LEU D 1 83 ? 11.405 31.119 29.503 1.00 15.66 111 LEU D O 1
ATOM 2691 N N . ILE D 1 84 ? 13.382 31.722 30.416 1.00 13.60 112 ILE D N 1
ATOM 2692 C CA . ILE D 1 84 ? 14.150 31.615 29.173 1.00 13.64 112 ILE D CA 1
ATOM 2693 C C . ILE D 1 84 ? 15.514 30.969 29.415 1.00 13.42 112 ILE D C 1
ATOM 2694 O O . ILE D 1 84 ? 15.981 30.864 30.544 1.00 12.58 112 ILE D O 1
ATOM 2699 N N . CYS D 1 85 ? 16.117 30.522 28.323 1.00 13.01 113 CYS D N 1
ATOM 2700 C CA . CYS D 1 85 ? 17.550 30.362 28.225 1.00 14.46 113 CYS D CA 1
ATOM 2701 C C . CYS D 1 85 ? 18.128 31.530 27.434 1.00 12.89 113 CYS D C 1
ATOM 2702 O O . CYS D 1 85 ? 17.629 31.882 26.369 1.00 15.61 113 CYS D O 1
ATOM 2705 N N . ARG D 1 86 ? 19.214 32.108 27.934 1.00 13.23 114 ARG D N 1
ATOM 2706 C CA . ARG D 1 86 ? 19.844 33.267 27.291 1.00 13.18 114 ARG D CA 1
ATOM 2707 C C . ARG D 1 86 ? 20.535 32.979 25.969 1.00 12.26 114 ARG D C 1
ATOM 2708 O O . ARG D 1 86 ? 20.825 33.906 25.196 1.00 13.16 114 ARG D O 1
ATOM 2716 N N . TYR D 1 87 ? 20.859 31.715 25.732 1.00 12.83 115 TYR D N 1
ATOM 2717 C CA . TYR D 1 87 ? 21.767 31.368 24.658 1.00 12.83 115 TYR D CA 1
ATOM 2718 C C . TYR D 1 87 ? 21.066 31.159 23.316 1.00 13.29 115 TYR D C 1
ATOM 2719 O O . TYR D 1 87 ? 21.445 30.287 22.529 1.00 16.37 115 TYR D O 1
ATOM 2728 N N . HIS D 1 88 ? 20.095 32.017 23.039 1.00 14.64 116 HIS D N 1
ATOM 2729 C CA . HIS D 1 88 ? 19.248 31.908 21.859 1.00 14.54 116 HIS D CA 1
ATOM 2730 C C . HIS D 1 88 ? 18.712 33.293 21.528 1.00 14.55 116 HIS D C 1
ATOM 2731 O O . HIS D 1 88 ? 18.597 34.153 22.414 1.00 18.10 116 HIS D O 1
ATOM 2738 N N . LEU D 1 89 ? 18.393 33.510 20.257 1.00 14.87 117 LEU D N 1
ATOM 2739 C CA . LEU D 1 89 ? 17.680 34.716 19.844 1.00 14.36 117 LEU D CA 1
ATOM 2740 C C . LEU D 1 89 ? 16.345 34.341 19.178 1.00 15.58 117 LEU D C 1
ATOM 2741 O O . LEU D 1 89 ? 15.314 34.274 19.861 1.00 16.99 117 LEU D O 1
ATOM 2746 N N . LEU D 1 90 ? 16.370 34.085 17.869 1.00 13.73 118 LEU D N 1
ATOM 2747 C CA . LEU D 1 90 ? 15.156 33.712 17.129 1.00 15.84 118 LEU D CA 1
ATOM 2748 C C . LEU D 1 90 ? 14.523 32.393 17.591 1.00 15.71 118 LEU D C 1
ATOM 2749 O O . LEU D 1 90 ? 13.296 32.236 17.580 1.00 20.98 118 LEU D O 1
ATOM 2754 N N . LYS D 1 91 ? 15.373 31.431 17.940 1.00 16.03 119 LYS D N 1
ATOM 2755 C CA . LYS D 1 91 ? 14.945 30.059 18.130 1.00 18.82 119 LYS D CA 1
ATOM 2756 C C . LYS D 1 91 ? 15.314 29.708 19.534 1.00 20.39 119 LYS D C 1
ATOM 2757 O O . LYS D 1 91 ? 16.299 29.011 19.798 1.00 25.66 119 LYS D O 1
ATOM 2763 N N . GLY D 1 92 ? 14.498 30.223 20.438 1.00 21.63 120 GLY D N 1
ATOM 2764 C CA . GLY D 1 92 ? 14.750 30.083 21.849 1.00 21.28 120 GLY D CA 1
ATOM 2765 C C . GLY D 1 92 ? 14.008 28.948 22.507 1.00 19.58 120 GLY D C 1
ATOM 2766 O O . GLY D 1 92 ? 13.225 28.228 21.886 1.00 21.31 120 GLY D O 1
ATOM 2775 N N . GLU D 1 94 ? 11.754 28.358 26.076 1.00 18.50 122 GLU D N 1
ATOM 2776 C CA . GLU D 1 94 ? 11.059 29.166 27.044 1.00 18.05 122 GLU D CA 1
ATOM 2777 C C . GLU D 1 94 ? 10.063 28.348 27.842 1.00 15.28 122 GLU D C 1
ATOM 2778 O O . GLU D 1 94 ? 9.704 27.225 27.503 1.00 17.98 122 GLU D O 1
ATOM 2784 N N . GLY D 1 95 ? 9.617 28.955 28.922 1.00 16.06 123 GLY D N 1
ATOM 2785 C CA . GLY D 1 95 ? 8.592 28.378 29.746 1.00 15.61 123 GLY D CA 1
ATOM 2786 C C . GLY D 1 95 ? 8.000 29.475 30.577 1.00 14.45 123 GLY D C 1
ATOM 2787 O O . GLY D 1 95 ? 8.194 30.645 30.271 1.00 16.10 123 GLY D O 1
ATOM 2788 N N . LYS D 1 96 ? 7.248 29.089 31.602 1.00 15.39 124 LYS D N 1
ATOM 2789 C CA . LYS D 1 96 ? 6.695 30.049 32.529 1.00 17.82 124 LYS D CA 1
ATOM 2790 C C . LYS D 1 96 ? 6.691 29.510 33.925 1.00 15.06 124 LYS D C 1
ATOM 2791 O O . LYS D 1 96 ? 6.543 28.309 34.149 1.00 16.41 124 LYS D O 1
ATOM 2797 N N . VAL D 1 97 ? 6.852 30.436 34.860 1.00 16.87 125 VAL D N 1
ATOM 2798 C CA . VAL D 1 97 ? 6.835 30.142 36.272 1.00 16.84 125 VAL D CA 1
ATOM 2799 C C . VAL D 1 97 ? 5.654 30.882 36.875 1.00 18.22 125 VAL D C 1
ATOM 2800 O O . VAL D 1 97 ? 5.544 32.108 36.748 1.00 19.62 125 VAL D O 1
ATOM 2804 N N . ILE D 1 98 ? 4.765 30.118 37.504 1.00 17.14 126 ILE D N 1
ATOM 2805 C CA . ILE D 1 98 ? 3.535 30.645 38.085 1.00 17.29 126 ILE D CA 1
ATOM 2806 C C . ILE D 1 98 ? 3.689 30.716 39.590 1.00 19.02 126 ILE D C 1
ATOM 2807 O O . ILE D 1 98 ? 3.975 29.708 40.246 1.00 21.38 126 ILE D O 1
ATOM 2812 N N . VAL D 1 99 ? 3.510 31.923 40.122 1.00 19.63 127 VAL D N 1
ATOM 2813 C CA . VAL D 1 99 ? 3.612 32.158 41.549 1.00 18.88 127 VAL D CA 1
ATOM 2814 C C . VAL D 1 99 ? 2.212 32.421 42.075 1.00 20.49 127 VAL D C 1
ATOM 2815 O O . VAL D 1 99 ? 1.524 33.323 41.604 1.00 22.75 127 VAL D O 1
ATOM 2819 N N . LYS D 1 100 ? 1.803 31.630 43.058 1.00 21.83 128 LYS D N 1
ATOM 2820 C CA . LYS D 1 100 ? 0.428 31.625 43.519 1.00 23.17 128 LYS D CA 1
ATOM 2821 C C . LYS D 1 100 ? 0.425 31.427 45.024 1.00 21.36 128 LYS D C 1
ATOM 2822 O O . LYS D 1 100 ? -0.536 31.769 45.731 1.00 32.46 128 LYS D O 1
#

CATH classification: 2.60.40.420

Organism: Bacillus anthracis (NCBI:txid1392)